Protein AF-0000000070035843 (afdb_homodimer)

Foldseek 3Di:
DPPPCCVVPQPFPPDADDLVVQLQLQLVVQQVLQFQVQLVVVCVVPVDPVSGGDDDPLSRNLRSVLLVVLLVVVVVCVVVPDDLVVSLVVSLVSNQVSQQVSQVVCVVVVRRPAFQPVDPQDDVRRDHCVCSVVSSVVSVCSVPPRSVVSRVDIDRD/DPPPPCPVPQPFPPDADDLVVQLQLQLVVQQVLQFQVQLVVVCVVPVDPVSGGDDDPLSRNLRSVLLVVLLVVVVVCVVVPDDLVVSLVVSLVSNQVSQQVSQVVCVVVVRRPFFQPVPDQADVRRDHCVCSVVSSVVSVCSVPPRSVVSRVDIDRD

Solvent-accessible surface area (backbone atoms only — not comparable to full-atom values): 16530 Å² total; per-residue (Å²): 133,82,76,72,77,71,68,73,66,76,68,54,48,88,53,58,58,54,67,73,57,49,34,50,54,30,16,41,50,34,46,50,49,37,25,51,50,42,9,51,54,46,27,73,74,68,64,48,65,30,29,51,12,39,45,33,64,63,41,31,64,53,29,10,52,49,50,53,51,43,51,55,49,50,55,53,41,53,74,70,64,54,52,68,74,59,46,36,49,52,46,36,52,50,49,52,52,52,42,36,52,52,35,53,56,26,48,74,69,65,23,48,75,70,74,32,67,86,49,71,69,39,54,97,22,48,38,46,62,77,47,50,62,62,41,31,53,49,44,49,47,37,54,70,47,50,51,53,50,53,65,29,32,22,48,43,122,134,84,74,72,77,70,69,72,69,75,70,50,46,89,54,58,60,53,67,72,57,47,34,49,54,30,16,41,50,33,46,48,48,36,24,51,51,42,9,51,54,46,27,75,75,67,66,46,66,30,29,52,13,40,46,33,65,63,40,32,63,53,31,10,53,48,48,52,51,46,52,55,49,49,53,53,41,52,74,71,64,53,53,68,73,57,48,36,50,51,46,35,52,51,49,51,51,52,43,36,53,53,35,54,55,26,48,76,69,65,24,49,75,69,76,31,67,87,47,90,59,37,54,97,22,48,38,48,61,83,46,49,60,63,43,30,53,49,45,48,47,36,54,70,46,50,50,53,50,52,64,29,31,22,48,44,120

Nearest PDB structures (foldseek):
  8gsv-assembly1_S  TM=2.215E-01  e=7.306E+00  Homo sapiens
  8gsv-assembly1_S  TM=2.216E-01  e=5.266E+00  Homo sapiens

Structure (mmCIF, N/CA/C/O backbone):
data_AF-0000000070035843-model_v1
#
loop_
_entity.id
_entity.type
_entity.pdbx_description
1 polymer 'Transmembrane protein 229B'
#
loop_
_atom_site.group_PDB
_atom_site.id
_atom_site.type_symbol
_atom_site.label_atom_id
_atom_site.label_alt_id
_atom_site.label_comp_id
_atom_site.label_asym_id
_atom_site.label_entity_id
_atom_site.label_seq_id
_atom_site.pdbx_PDB_ins_code
_atom_site.Cartn_x
_atom_site.Cartn_y
_atom_site.Cartn_z
_atom_site.occupancy
_atom_site.B_iso_or_equiv
_atom_site.auth_seq_id
_atom_site.auth_comp_id
_atom_site.auth_asym_id
_atom_site.auth_atom_id
_atom_site.pdbx_PDB_model_num
ATOM 1 N N . TYR A 1 1 ? -54.469 1.126 1.296 1 26.97 1 TYR A N 1
ATOM 2 C CA . TYR A 1 1 ? -53.344 0.184 1.429 1 26.97 1 TYR A CA 1
ATOM 3 C C . TYR A 1 1 ? -52.031 0.798 0.932 1 26.97 1 TYR A C 1
ATOM 5 O O . TYR A 1 1 ? -51.844 0.934 -0.276 1 26.97 1 TYR A O 1
ATOM 13 N N . LEU A 1 2 ? -51.625 1.929 1.48 1 28.14 2 LEU A N 1
ATOM 14 C CA . LEU A 1 2 ? -50.375 2.654 1.312 1 28.14 2 LEU A CA 1
ATOM 15 C C . LEU A 1 2 ? -49.156 1.724 1.491 1 28.14 2 LEU A C 1
ATOM 17 O O . LEU A 1 2 ? -48.969 1.181 2.578 1 28.14 2 LEU A O 1
ATOM 21 N N . THR A 1 3 ? -48.938 0.686 0.563 1 31.69 3 THR A N 1
ATOM 22 C CA . THR A 1 3 ? -47.719 -0.084 0.457 1 31.69 3 THR A CA 1
ATOM 23 C C . THR A 1 3 ? -46.5 0.813 0.668 1 31.69 3 THR A C 1
ATOM 25 O O . THR A 1 3 ? -46.219 1.692 -0.149 1 31.69 3 THR A O 1
ATOM 28 N N . THR A 1 4 ? -46.25 1.276 1.896 1 34.31 4 THR A N 1
ATOM 29 C CA . THR A 1 4 ? -44.969 1.846 2.309 1 34.31 4 THR A CA 1
ATOM 30 C C . THR A 1 4 ? -43.812 1.134 1.615 1 34.31 4 THR A C 1
ATOM 32 O O . THR A 1 4 ? -43.656 -0.088 1.715 1 34.31 4 THR A O 1
ATOM 35 N N . CYS A 1 5 ? -43.5 1.389 0.363 1 31.86 5 CYS A N 1
ATOM 36 C CA . CYS A 1 5 ? -42.25 1.042 -0.305 1 31.86 5 CYS A CA 1
ATOM 37 C C . CYS A 1 5 ? -41.094 1.073 0.673 1 31.86 5 CYS A C 1
ATOM 39 O O . CYS A 1 5 ? -40.656 2.146 1.081 1 31.86 5 CYS A O 1
ATOM 41 N N . ARG A 1 6 ? -41.125 0.338 1.831 1 34.56 6 ARG A N 1
ATOM 42 C CA . ARG A 1 6 ? -39.938 -0.044 2.609 1 34.56 6 ARG A CA 1
ATOM 43 C C . ARG A 1 6 ? -38.781 -0.382 1.698 1 34.56 6 ARG A C 1
ATOM 45 O O . ARG A 1 6 ? -38.656 -1.514 1.227 1 34.56 6 ARG A O 1
ATOM 52 N N . MET A 1 7 ? -38.594 0.2 0.557 1 36.66 7 MET A N 1
ATOM 53 C CA . MET A 1 7 ? -37.281 -0.059 -0.037 1 36.66 7 MET A CA 1
ATOM 54 C C . MET A 1 7 ? -36.219 -0.199 1.042 1 36.66 7 MET A C 1
ATOM 56 O O . MET A 1 7 ? -36.094 0.677 1.896 1 36.66 7 MET A O 1
ATOM 60 N N . THR A 1 8 ? -36.031 -1.37 1.666 1 41.28 8 THR A N 1
ATOM 61 C CA . THR A 1 8 ? -34.906 -1.762 2.543 1 41.28 8 THR A CA 1
ATOM 62 C C . THR A 1 8 ? -33.688 -0.919 2.264 1 41.28 8 THR A C 1
ATOM 64 O O . THR A 1 8 ? -33.125 -0.952 1.156 1 41.28 8 THR A O 1
ATOM 67 N N . CYS A 1 9 ? -33.719 0.394 2.461 1 44.22 9 CYS A N 1
ATOM 68 C CA . CYS A 1 9 ? -32.469 1.146 2.604 1 44.22 9 CYS A CA 1
ATOM 69 C C . CYS A 1 9 ? -31.297 0.222 2.941 1 44.22 9 CYS A C 1
ATOM 71 O O . CYS A 1 9 ? -31.344 -0.503 3.936 1 44.22 9 CYS A O 1
ATOM 73 N N . ALA A 1 10 ? -30.781 -0.486 2.029 1 51.59 10 ALA A N 1
ATOM 74 C CA . ALA A 1 10 ? -29.562 -1.271 2.25 1 51.59 10 ALA A CA 1
ATOM 75 C C . ALA A 1 10 ? -28.781 -0.744 3.449 1 51.59 10 ALA A C 1
ATOM 77 O O . ALA A 1 10 ? -28.594 0.466 3.586 1 51.59 10 ALA A O 1
ATOM 78 N N . ASP A 1 11 ? -28.891 -1.382 4.648 1 61.72 11 ASP A N 1
ATOM 79 C CA . ASP A 1 11 ? -28.344 -1.239 6 1 61.72 11 ASP A CA 1
ATOM 80 C C . ASP A 1 11 ? -26.891 -0.798 5.969 1 61.72 11 ASP A C 1
ATOM 82 O O . ASP A 1 11 ? -25.984 -1.615 6.145 1 61.72 11 ASP A O 1
ATOM 86 N N . VAL A 1 12 ? -26.5 0.067 5.047 1 63.75 12 VAL A N 1
ATOM 87 C CA . VAL A 1 12 ? -25.141 0.577 5.18 1 63.75 12 VAL A CA 1
ATOM 88 C C . VAL A 1 12 ? -24.969 1.219 6.555 1 63.75 12 VAL A C 1
ATOM 90 O O . VAL A 1 12 ? -25.797 2.012 6.988 1 63.75 12 VAL A O 1
ATOM 93 N N . SER A 1 13 ? -24.031 0.647 7.281 1 68.75 13 SER A N 1
ATOM 94 C CA . SER A 1 13 ? -23.734 1.268 8.57 1 68.75 13 SER A CA 1
ATOM 95 C C . SER A 1 13 ? -23.422 2.75 8.406 1 68.75 13 SER A C 1
ATOM 97 O O . SER A 1 13 ? -22.703 3.141 7.484 1 68.75 13 SER A O 1
ATOM 99 N N . SER A 1 14 ? -24.062 3.619 9.023 1 75.94 14 SER A N 1
ATOM 100 C CA . SER A 1 14 ? -23.766 5.051 9.031 1 75.94 14 SER A CA 1
ATOM 101 C C . SER A 1 14 ? -22.5 5.352 9.828 1 75.94 14 SER A C 1
ATOM 103 O O . SER A 1 14 ? -21.984 6.469 9.789 1 75.94 14 SER A O 1
ATOM 105 N N . ARG A 1 15 ? -21.938 4.215 10.398 1 82.38 15 ARG A N 1
ATOM 106 C CA . ARG A 1 15 ? -20.781 4.43 11.25 1 82.38 15 ARG A CA 1
ATOM 107 C C . ARG A 1 15 ? -19.5 4.496 10.43 1 82.38 15 ARG A C 1
ATOM 109 O O . ARG A 1 15 ? -19.328 3.754 9.461 1 82.38 15 ARG A O 1
ATOM 116 N N . PRO A 1 16 ? -18.641 5.457 10.867 1 86.88 16 PRO A N 1
ATOM 117 C CA . PRO A 1 16 ? -17.344 5.527 10.188 1 86.88 16 PRO A CA 1
ATOM 118 C C . PRO A 1 16 ? -16.516 4.266 10.383 1 86.88 16 PRO A C 1
ATOM 120 O O . PRO A 1 16 ? -16.781 3.473 11.281 1 86.88 16 PRO A O 1
ATOM 123 N N . LEU A 1 17 ? -15.602 4.098 9.492 1 93.06 17 LEU A N 1
ATOM 124 C CA . LEU A 1 17 ? -14.672 2.98 9.617 1 93.06 17 LEU A CA 1
ATOM 125 C C . LEU A 1 17 ? -14.031 2.947 11 1 93.06 17 LEU A C 1
ATOM 127 O O . LEU A 1 17 ? -13.523 3.965 11.477 1 93.06 17 LEU A O 1
ATOM 131 N N . PRO A 1 18 ? -14.148 1.796 11.672 1 95 18 PRO A N 1
ATOM 132 C CA . PRO A 1 18 ? -13.523 1.724 13 1 95 18 PRO A CA 1
ATOM 133 C C . PRO A 1 18 ? -12.023 1.977 12.953 1 95 18 PRO A C 1
ATOM 135 O O . PRO A 1 18 ? -11.406 1.877 11.891 1 95 18 PRO A O 1
ATOM 138 N N . ALA A 1 19 ? -11.438 2.289 14.078 1 96.5 19 ALA A N 1
ATOM 139 C CA . ALA A 1 19 ? -10.055 2.74 14.195 1 96.5 19 ALA A CA 1
ATOM 140 C C . ALA A 1 19 ? -9.086 1.719 13.602 1 96.5 19 ALA A C 1
ATOM 142 O O . ALA A 1 19 ? -8.195 2.076 12.828 1 96.5 19 ALA A O 1
ATOM 143 N N . PRO A 1 20 ? -9.234 0.372 13.859 1 96.94 20 PRO A N 1
ATOM 144 C CA . PRO A 1 20 ? -8.281 -0.584 13.297 1 96.94 20 PRO A CA 1
ATOM 145 C C . PRO A 1 20 ? -8.281 -0.601 11.773 1 96.94 20 PRO A C 1
ATOM 147 O O . PRO A 1 20 ? -7.23 -0.768 11.148 1 96.94 20 PRO A O 1
ATOM 150 N N . PHE A 1 21 ? -9.375 -0.324 11.172 1 96.56 21 PHE A N 1
ATOM 151 C CA . PHE A 1 21 ? -9.461 -0.328 9.719 1 96.56 21 PHE A CA 1
ATOM 152 C C . PHE A 1 21 ? -8.883 0.96 9.141 1 96.56 21 PHE A C 1
ATOM 154 O O . PHE A 1 21 ? -8.289 0.949 8.062 1 96.56 21 PHE A O 1
ATOM 161 N N . ARG A 1 22 ? -9.086 2.051 9.883 1 98 22 ARG A N 1
ATOM 162 C CA . ARG A 1 22 ? -8.461 3.287 9.422 1 98 22 ARG A CA 1
ATOM 163 C C . ARG A 1 22 ? -6.941 3.195 9.508 1 98 22 ARG A C 1
ATOM 165 O O . ARG A 1 22 ? -6.234 3.646 8.602 1 98 22 ARG A O 1
ATOM 172 N N . LEU A 1 23 ? -6.504 2.592 10.602 1 98.62 23 LEU A N 1
ATOM 173 C CA . LEU A 1 23 ? -5.07 2.367 10.742 1 98.62 23 LEU A CA 1
ATOM 174 C C . LEU A 1 23 ? -4.539 1.532 9.578 1 98.62 23 LEU A C 1
ATOM 176 O O . LEU A 1 23 ? -3.449 1.8 9.062 1 98.62 23 LEU A O 1
ATOM 180 N N . TYR A 1 24 ? -5.27 0.563 9.18 1 98.5 24 TYR A N 1
ATOM 181 C CA . TYR A 1 24 ? -4.891 -0.291 8.055 1 98.5 24 TYR A CA 1
ATOM 182 C C . TYR A 1 24 ? -4.809 0.51 6.762 1 98.5 24 TYR A C 1
ATOM 184 O O . TYR A 1 24 ? -3.846 0.381 6.008 1 98.5 24 TYR A O 1
ATOM 192 N N . VAL A 1 25 ? -5.777 1.343 6.504 1 98.19 25 VAL A N 1
ATOM 193 C CA . VAL A 1 25 ? -5.797 2.191 5.316 1 98.19 25 VAL A CA 1
ATOM 194 C C . VAL A 1 25 ? -4.578 3.113 5.32 1 98.19 25 VAL A C 1
ATOM 196 O O . VAL A 1 25 ? -3.914 3.275 4.293 1 98.19 25 VAL A O 1
ATOM 199 N N . TYR A 1 26 ? -4.277 3.629 6.457 1 98.81 26 TYR A N 1
ATOM 200 C CA . TYR A 1 26 ? -3.154 4.551 6.578 1 98.81 26 TYR A CA 1
ATOM 201 C C . TYR A 1 26 ? -1.827 3.828 6.383 1 98.81 26 TYR A C 1
ATOM 203 O O . TYR A 1 26 ? -0.902 4.367 5.773 1 98.81 26 TYR A O 1
ATOM 211 N N . ALA A 1 27 ? -1.755 2.604 6.871 1 98.75 27 ALA A N 1
ATOM 212 C CA . ALA A 1 27 ? -0.562 1.792 6.645 1 98.75 27 ALA A CA 1
ATOM 213 C C . ALA A 1 27 ? -0.351 1.531 5.156 1 98.75 27 ALA A C 1
ATOM 215 O O . ALA A 1 27 ? 0.774 1.619 4.656 1 98.75 27 ALA A O 1
ATOM 216 N N . LEU A 1 28 ? -1.409 1.241 4.484 1 98.62 28 LEU A N 1
ATOM 217 C CA . LEU A 1 28 ? -1.338 0.991 3.047 1 98.62 28 LEU A CA 1
ATOM 218 C C . LEU A 1 28 ? -0.776 2.203 2.312 1 98.62 28 LEU A C 1
ATOM 220 O O . LEU A 1 28 ? 0.095 2.062 1.451 1 98.62 28 LEU A O 1
ATOM 224 N N . HIS A 1 29 ? -1.247 3.354 2.703 1 98.69 29 HIS A N 1
ATOM 225 C CA . HIS A 1 29 ? -0.825 4.57 2.018 1 98.69 29 HIS A CA 1
ATOM 226 C C . HIS A 1 29 ? 0.604 4.945 2.395 1 98.69 29 HIS A C 1
ATOM 228 O O . HIS A 1 29 ? 1.333 5.52 1.581 1 98.69 29 HIS A O 1
ATOM 234 N N . GLY A 1 30 ? 0.95 4.684 3.607 1 98.38 30 GLY A N 1
ATOM 235 C CA . GLY A 1 30 ? 2.346 4.867 3.975 1 98.38 30 GLY A CA 1
ATOM 236 C C . GLY A 1 30 ? 3.295 4.016 3.154 1 98.38 30 GLY A C 1
ATOM 237 O O . GLY A 1 30 ? 4.32 4.504 2.676 1 98.38 30 GLY A O 1
ATOM 238 N N . CYS A 1 31 ? 2.934 2.762 3 1 98.56 31 CYS A N 1
ATOM 239 C CA . CYS A 1 31 ? 3.732 1.845 2.193 1 98.56 31 CYS A CA 1
ATOM 240 C C . CYS A 1 31 ? 3.85 2.344 0.758 1 98.56 31 CYS A C 1
ATOM 242 O O . CYS A 1 31 ? 4.949 2.393 0.202 1 98.56 31 CYS A O 1
ATOM 244 N N . LEU A 1 32 ? 2.752 2.754 0.246 1 98.44 32 LEU A N 1
ATOM 245 C CA . LEU A 1 32 ? 2.758 3.277 -1.115 1 98.44 32 LEU A CA 1
ATOM 246 C C . LEU A 1 32 ? 3.643 4.516 -1.218 1 98.44 32 LEU A C 1
ATOM 248 O O . LEU A 1 32 ? 4.43 4.645 -2.158 1 98.44 32 LEU A O 1
ATOM 252 N N . CYS A 1 33 ? 3.479 5.371 -0.256 1 97.62 33 CYS A N 1
ATOM 253 C CA . CYS A 1 33 ? 4.258 6.605 -0.267 1 97.62 33 CYS A CA 1
ATOM 254 C C . CYS A 1 33 ? 5.75 6.309 -0.292 1 97.62 33 CYS A C 1
ATOM 256 O O . CYS A 1 33 ? 6.496 6.91 -1.069 1 97.62 33 CYS A O 1
ATOM 258 N N . GLU A 1 34 ? 6.16 5.398 0.496 1 97.94 34 GLU A N 1
ATOM 259 C CA . GLU A 1 34 ? 7.578 5.059 0.562 1 97.94 34 GLU A CA 1
ATOM 260 C C . GLU A 1 34 ? 8.062 4.461 -0.755 1 97.94 34 GLU A C 1
ATOM 262 O O . GLU A 1 34 ? 9.094 4.875 -1.289 1 97.94 34 GLU A O 1
ATOM 267 N N . VAL A 1 35 ? 7.328 3.543 -1.276 1 98.56 35 VAL A N 1
ATOM 268 C CA . VAL A 1 35 ? 7.727 2.85 -2.496 1 98.56 35 VAL A CA 1
ATOM 269 C C . VAL A 1 35 ? 7.77 3.836 -3.66 1 98.56 35 VAL A C 1
ATOM 271 O O . VAL A 1 35 ? 8.734 3.857 -4.43 1 98.56 35 VAL A O 1
ATOM 274 N N . VAL A 1 36 ? 6.773 4.691 -3.764 1 98.31 36 VAL A N 1
ATOM 275 C CA . VAL A 1 36 ? 6.715 5.66 -4.855 1 98.31 36 VAL A CA 1
ATOM 276 C C . VAL A 1 36 ? 7.855 6.668 -4.715 1 98.31 36 VAL A C 1
ATOM 278 O O . VAL A 1 36 ? 8.539 6.977 -5.691 1 98.31 36 VAL A O 1
ATOM 281 N N . PHE A 1 37 ? 8.062 7.152 -3.518 1 97.75 37 PHE A N 1
ATOM 282 C CA . PHE A 1 37 ? 9.094 8.156 -3.289 1 97.75 37 PHE A CA 1
ATOM 283 C C . PHE A 1 37 ? 10.469 7.602 -3.643 1 97.75 37 PHE A C 1
ATOM 285 O O . PHE A 1 37 ? 11.227 8.234 -4.375 1 97.75 37 PHE A O 1
ATOM 292 N N . THR A 1 38 ? 10.781 6.434 -3.125 1 97.88 38 THR A N 1
ATOM 293 C CA . THR A 1 38 ? 12.117 5.875 -3.344 1 97.88 38 THR A CA 1
ATOM 294 C C . THR A 1 38 ? 12.289 5.445 -4.797 1 97.88 38 THR A C 1
ATOM 296 O O . THR A 1 38 ? 13.391 5.512 -5.344 1 97.88 38 THR A O 1
ATOM 299 N N . ALA A 1 39 ? 11.242 4.977 -5.434 1 98.62 39 ALA A N 1
ATOM 300 C CA . ALA A 1 39 ? 11.312 4.613 -6.844 1 98.62 39 ALA A CA 1
ATOM 301 C C . ALA A 1 39 ? 11.586 5.832 -7.715 1 98.62 39 ALA A C 1
ATOM 303 O O . ALA A 1 39 ? 12.445 5.789 -8.602 1 98.62 39 ALA A O 1
ATOM 304 N N . VAL A 1 40 ? 10.859 6.91 -7.43 1 97.69 40 VAL A N 1
ATOM 305 C CA . VAL A 1 40 ? 11.016 8.133 -8.211 1 97.69 40 VAL A CA 1
ATOM 306 C C . VAL A 1 40 ? 12.406 8.719 -7.984 1 97.69 40 VAL A C 1
ATOM 308 O O . VAL A 1 40 ? 13.062 9.148 -8.93 1 97.69 40 VAL A O 1
ATOM 311 N N . TRP A 1 41 ? 12.781 8.703 -6.723 1 95.69 41 TRP A N 1
ATOM 312 C CA . TRP A 1 41 ? 14.109 9.211 -6.418 1 95.69 41 TRP A CA 1
ATOM 313 C C . TRP A 1 41 ? 15.18 8.414 -7.156 1 95.69 41 TRP A C 1
ATOM 315 O O . TRP A 1 41 ? 16.094 8.992 -7.758 1 95.69 41 TRP A O 1
ATOM 325 N N . ASP A 1 42 ? 15.094 7.094 -7.109 1 97 42 ASP A N 1
ATOM 326 C CA . ASP A 1 42 ? 16.047 6.23 -7.797 1 97 42 ASP A CA 1
ATOM 327 C C . ASP A 1 42 ? 16.016 6.457 -9.305 1 97 42 ASP A C 1
ATOM 329 O O . ASP A 1 42 ? 17.062 6.547 -9.953 1 97 42 ASP A O 1
ATOM 333 N N . TRP A 1 43 ? 14.844 6.559 -9.867 1 97.62 43 TRP A N 1
ATOM 334 C CA . TRP A 1 43 ? 14.695 6.777 -11.297 1 97.62 43 TRP A CA 1
ATOM 335 C C . TRP A 1 43 ? 15.328 8.102 -11.719 1 97.62 43 TRP A C 1
ATOM 337 O O . TRP A 1 43 ? 15.938 8.195 -12.781 1 97.62 43 TRP A O 1
ATOM 347 N N . CYS A 1 44 ? 15.219 9.141 -10.906 1 96.06 44 CYS A N 1
ATOM 348 C CA . CYS A 1 44 ? 15.797 10.445 -11.211 1 96.06 44 CYS A CA 1
ATOM 349 C C . CYS A 1 44 ? 17.312 10.367 -11.305 1 96.06 44 CYS A C 1
ATOM 351 O O . CYS A 1 44 ? 17.922 11.078 -12.102 1 96.06 44 CYS A O 1
ATOM 353 N N . ILE A 1 45 ? 17.891 9.461 -10.578 1 95.38 45 ILE A N 1
ATOM 354 C CA . ILE A 1 45 ? 19.344 9.352 -10.516 1 95.38 45 ILE A CA 1
ATOM 355 C C . ILE A 1 45 ? 19.828 8.375 -11.578 1 95.38 45 ILE A C 1
ATOM 357 O O . ILE A 1 45 ? 20.828 8.633 -12.266 1 95.38 45 ILE A O 1
ATOM 361 N N . THR A 1 46 ? 19.125 7.266 -11.82 1 97.12 46 THR A N 1
ATOM 362 C CA . THR A 1 46 ? 19.656 6.164 -12.609 1 97.12 46 THR A CA 1
ATOM 363 C C . THR A 1 46 ? 18.938 6.051 -13.953 1 97.12 46 THR A C 1
ATOM 365 O O . THR A 1 46 ? 19.453 5.418 -14.883 1 97.12 46 THR A O 1
ATOM 368 N N . GLN A 1 47 ? 17.672 6.535 -14.023 1 97.62 47 GLN A N 1
ATOM 369 C CA . GLN A 1 47 ? 16.797 6.383 -15.18 1 97.62 47 GLN A CA 1
ATOM 370 C C . GLN A 1 47 ? 16.531 4.91 -15.484 1 97.62 47 GLN A C 1
ATOM 372 O O . GLN A 1 47 ? 16.422 4.52 -16.641 1 97.62 47 GLN A O 1
ATOM 377 N N . ASP A 1 48 ? 16.641 4.172 -14.461 1 97.69 48 ASP A N 1
ATOM 378 C CA . ASP A 1 48 ? 16.312 2.752 -14.586 1 97.69 48 ASP A CA 1
ATOM 379 C C . ASP A 1 48 ? 14.82 2.535 -14.781 1 97.69 48 ASP A C 1
ATOM 381 O O . ASP A 1 48 ? 14.016 2.949 -13.945 1 97.69 48 ASP A O 1
ATOM 385 N N . ARG A 1 49 ? 14.398 1.869 -15.82 1 97.94 49 ARG A N 1
ATOM 386 C CA . ARG A 1 49 ? 13 1.718 -16.203 1 97.94 49 ARG A CA 1
ATOM 387 C C . ARG A 1 49 ? 12.305 0.663 -15.359 1 97.94 49 ARG A C 1
ATOM 389 O O . ARG A 1 49 ? 11.078 0.512 -15.422 1 97.94 49 ARG A O 1
ATOM 396 N N . ARG A 1 50 ? 13.016 -0.062 -14.594 1 97.81 50 ARG A N 1
ATOM 397 C CA . ARG A 1 50 ? 12.406 -1.034 -13.695 1 97.81 50 ARG A CA 1
ATOM 398 C C . ARG A 1 50 ? 11.625 -0.338 -12.586 1 97.81 50 ARG A C 1
ATOM 400 O O . ARG A 1 50 ? 10.758 -0.943 -11.953 1 97.81 50 ARG A O 1
ATOM 407 N N . LEU A 1 51 ? 11.922 0.939 -12.281 1 98.69 51 LEU A N 1
ATOM 408 C CA . LEU A 1 51 ? 11.211 1.789 -11.336 1 98.69 51 LEU A CA 1
ATOM 409 C C . LEU A 1 51 ? 11.055 1.093 -9.984 1 98.69 51 LEU A C 1
ATOM 411 O O . LEU A 1 51 ? 9.953 1.028 -9.438 1 98.69 51 LEU A O 1
ATOM 415 N N . THR A 1 52 ? 12.156 0.611 -9.469 1 98.38 52 THR A N 1
ATOM 416 C CA . THR A 1 52 ? 12.172 -0.124 -8.203 1 98.38 52 THR A CA 1
ATOM 417 C C . THR A 1 52 ? 12.109 0.835 -7.02 1 98.38 52 THR A C 1
ATOM 419 O O . THR A 1 52 ? 12.742 1.892 -7.035 1 98.38 52 THR A O 1
ATOM 422 N N . GLY A 1 53 ? 11.273 0.531 -6.078 1 98.62 53 GLY A N 1
ATOM 423 C CA . GLY A 1 53 ? 11.164 1.24 -4.812 1 98.62 53 GLY A CA 1
ATOM 424 C C . GLY A 1 53 ? 11.242 0.325 -3.607 1 98.62 53 GLY A C 1
ATOM 425 O O . GLY A 1 53 ? 11.148 -0.896 -3.74 1 98.62 53 GLY A O 1
ATOM 426 N N . HIS A 1 54 ? 11.516 0.931 -2.496 1 98.12 54 HIS A N 1
ATOM 427 C CA . HIS A 1 54 ? 11.664 0.118 -1.295 1 98.12 54 HIS A CA 1
ATOM 428 C C . HIS A 1 54 ? 10.969 0.764 -0.104 1 98.12 54 HIS A C 1
ATOM 430 O O . HIS A 1 54 ? 10.664 1.958 -0.13 1 98.12 54 HIS A O 1
ATOM 436 N N . SER A 1 55 ? 10.648 -0.05 0.829 1 98.38 55 SER A N 1
ATOM 437 C CA . SER A 1 55 ? 10.117 0.32 2.139 1 98.38 55 SER A CA 1
ATOM 438 C C . SER A 1 55 ? 10.57 -0.665 3.213 1 98.38 55 SER A C 1
ATOM 440 O O . SER A 1 55 ? 11.539 -1.397 3.025 1 98.38 55 SER A O 1
ATOM 442 N N . SER A 1 56 ? 10.094 -0.471 4.363 1 98.62 56 SER A N 1
ATOM 443 C CA . SER A 1 56 ? 10.32 -1.355 5.5 1 98.62 56 SER A CA 1
ATOM 444 C C . SER A 1 56 ? 9.008 -1.734 6.18 1 98.62 56 SER A C 1
ATOM 446 O O . SER A 1 56 ? 8.062 -0.948 6.191 1 98.62 56 SER A O 1
ATOM 448 N N . LEU A 1 57 ? 8.977 -2.938 6.742 1 98.69 57 LEU A N 1
ATOM 449 C CA . LEU A 1 57 ? 7.773 -3.312 7.477 1 98.69 57 LEU A CA 1
ATOM 450 C C . LEU A 1 57 ? 7.539 -2.377 8.656 1 98.69 57 LEU A C 1
ATOM 452 O O . LEU 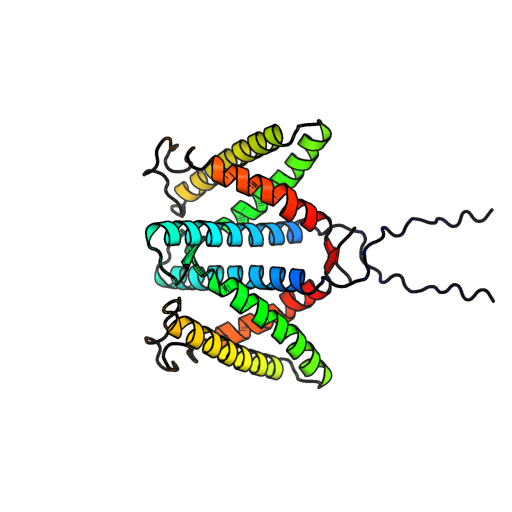A 1 57 ? 6.41 -2.234 9.125 1 98.69 57 LEU A O 1
ATOM 456 N N . TRP A 1 58 ? 8.547 -1.677 9.102 1 98.62 58 TRP A N 1
ATOM 457 C CA . TRP A 1 58 ? 8.406 -0.705 10.18 1 98.62 58 TRP A CA 1
ATOM 458 C C . TRP A 1 58 ? 7.613 0.512 9.719 1 98.62 58 TRP A C 1
ATOM 460 O O . TRP A 1 58 ? 7.023 1.224 10.539 1 98.62 58 TRP A O 1
ATOM 470 N N . ALA A 1 59 ? 7.609 0.703 8.398 1 98 59 ALA A N 1
ATOM 471 C CA . ALA A 1 59 ? 6.871 1.834 7.848 1 98 59 ALA A CA 1
ATOM 472 C C . ALA A 1 59 ? 5.375 1.687 8.094 1 98 59 ALA A C 1
ATOM 474 O O . ALA A 1 59 ? 4.66 2.684 8.227 1 98 59 ALA A O 1
ATOM 475 N N . LEU A 1 60 ? 4.918 0.449 8.195 1 98.62 60 LEU A N 1
ATOM 476 C CA . LEU A 1 60 ? 3.486 0.189 8.312 1 98.62 60 LEU A CA 1
ATOM 477 C C . LEU A 1 60 ? 2.936 0.75 9.617 1 98.62 60 LEU A C 1
ATOM 479 O O . LEU A 1 60 ? 2.086 1.644 9.609 1 98.62 60 LEU A O 1
ATOM 483 N N . PRO A 1 61 ? 3.494 0.325 10.773 1 98.62 61 PRO A N 1
ATOM 484 C CA . PRO A 1 61 ? 2.973 0.925 12.008 1 98.62 61 PRO A CA 1
ATOM 485 C C . PRO A 1 61 ? 3.34 2.4 12.148 1 98.62 61 PRO A C 1
ATOM 487 O O . PRO A 1 61 ? 2.57 3.18 12.719 1 98.62 61 PRO A O 1
ATOM 490 N N . MET A 1 62 ? 4.48 2.824 11.617 1 98.75 62 MET A N 1
ATOM 491 C CA . MET A 1 62 ? 4.934 4.207 11.719 1 98.75 62 MET A CA 1
ATOM 492 C C . MET A 1 62 ? 3.982 5.148 10.992 1 98.75 62 MET A C 1
ATOM 494 O O . MET A 1 62 ? 3.521 6.141 11.562 1 98.75 62 MET A O 1
ATOM 498 N N . TYR A 1 63 ? 3.609 4.824 9.805 1 98.69 63 TYR A N 1
ATOM 499 C CA . TYR A 1 63 ? 2.727 5.672 9.008 1 98.69 63 TYR A CA 1
ATOM 500 C C . TYR A 1 63 ? 1.282 5.543 9.477 1 98.69 63 TYR A C 1
ATOM 502 O O . TYR A 1 63 ? 0.533 6.523 9.477 1 98.69 63 TYR A O 1
ATOM 510 N N . ALA A 1 64 ? 0.879 4.324 9.828 1 98.75 64 ALA A N 1
ATOM 511 C CA . ALA A 1 64 ? -0.478 4.121 10.328 1 98.75 64 ALA A CA 1
ATOM 512 C C . ALA A 1 64 ? -0.769 5.039 11.516 1 98.75 64 ALA A C 1
ATOM 514 O O . ALA A 1 64 ? -1.761 5.773 11.508 1 98.75 64 ALA A O 1
ATOM 515 N N . THR A 1 65 ? 0.116 5.027 12.484 1 98.69 65 THR A N 1
ATOM 516 C CA . THR A 1 65 ? -0.105 5.82 13.688 1 98.69 65 THR A CA 1
ATOM 517 C C . THR A 1 65 ? 0.08 7.309 13.398 1 98.69 65 THR A C 1
ATOM 519 O O . THR A 1 65 ? -0.633 8.148 13.953 1 98.69 65 THR A O 1
ATOM 522 N N . ALA A 1 66 ? 1.011 7.641 12.547 1 98.75 66 ALA A N 1
ATOM 523 C CA . ALA A 1 66 ? 1.219 9.047 12.195 1 98.75 66 ALA A CA 1
ATOM 524 C C . ALA A 1 66 ? -0.035 9.648 11.57 1 98.75 66 ALA A C 1
ATOM 526 O O . ALA A 1 66 ? -0.505 10.703 12 1 98.75 66 ALA A O 1
ATOM 527 N N . MET A 1 67 ? -0.579 8.945 10.586 1 98.75 67 MET A N 1
ATOM 528 C CA . MET A 1 67 ? -1.739 9.484 9.883 1 98.75 67 MET A CA 1
ATOM 529 C C . MET A 1 67 ? -2.969 9.484 10.789 1 98.75 67 MET A C 1
ATOM 531 O O . MET A 1 67 ? -3.828 10.359 10.672 1 98.75 67 MET A O 1
ATOM 535 N N . TYR A 1 68 ? -2.982 8.531 11.695 1 98.62 68 TYR A N 1
ATOM 536 C CA . TYR A 1 68 ? -4.078 8.523 12.656 1 98.62 68 TYR A CA 1
ATOM 537 C C . TYR A 1 68 ? -4.02 9.742 13.57 1 98.62 68 TYR A C 1
ATOM 539 O O . TYR A 1 68 ? -5.043 10.375 13.836 1 98.62 68 TYR A O 1
ATOM 547 N N . VAL A 1 69 ? -2.867 10.094 14.086 1 98.5 69 VAL A N 1
ATOM 548 C CA . VAL A 1 69 ? -2.691 11.289 14.906 1 98.5 69 VAL A CA 1
ATOM 549 C C . VAL A 1 69 ? -2.973 12.531 14.062 1 98.5 69 VAL A C 1
ATOM 551 O O . VAL A 1 69 ? -3.602 13.484 14.539 1 98.5 69 VAL A O 1
ATOM 554 N N . MET A 1 70 ? -2.521 12.5 12.852 1 98.5 70 MET A N 1
ATOM 555 C CA . MET A 1 70 ? -2.73 13.641 11.961 1 98.5 70 MET A CA 1
ATOM 556 C C . MET A 1 70 ? -4.219 13.867 11.719 1 98.5 70 MET A C 1
ATOM 558 O O . MET A 1 70 ? -4.645 15.008 11.508 1 98.5 70 MET A O 1
ATOM 562 N N . GLU A 1 71 ? -4.988 12.781 11.664 1 97.5 71 GLU A N 1
ATOM 563 C CA . GLU A 1 71 ? -6.441 12.906 11.578 1 97.5 71 GLU A CA 1
ATOM 564 C C . GLU A 1 71 ? -6.98 13.797 12.688 1 97.5 71 GLU A C 1
ATOM 566 O O . GLU A 1 71 ? -7.77 14.711 12.43 1 97.5 71 GLU A O 1
ATOM 571 N N . SER A 1 72 ? -6.543 13.555 13.914 1 97 72 SER A N 1
ATOM 572 C CA . SER A 1 72 ? -6.965 14.352 15.062 1 97 72 SER A CA 1
ATOM 573 C C . SER A 1 72 ? -6.418 15.773 14.984 1 97 72 SER A C 1
ATOM 575 O O . SER A 1 72 ? -7.121 16.734 15.312 1 97 72 SER A O 1
ATOM 577 N N . LEU A 1 73 ? -5.176 15.867 14.602 1 98.06 73 LEU A N 1
ATOM 578 C CA . LEU A 1 73 ? -4.551 17.172 14.445 1 98.06 73 LEU A CA 1
ATOM 579 C C . LEU A 1 73 ? -5.297 18.016 13.422 1 98.06 73 LEU A C 1
ATOM 581 O O . LEU A 1 73 ? -5.562 19.203 13.656 1 98.06 73 LEU A O 1
ATOM 585 N N . ARG A 1 74 ? -5.586 17.359 12.344 1 98.06 74 ARG A N 1
ATOM 586 C CA . ARG A 1 74 ? -6.348 18.031 11.297 1 98.06 74 ARG A CA 1
ATOM 587 C C . ARG A 1 74 ? -7.652 18.609 11.844 1 98.06 74 ARG A C 1
ATOM 589 O O . ARG A 1 74 ? -7.965 19.781 11.625 1 98.06 74 ARG A O 1
ATOM 596 N N . ALA A 1 75 ? -8.398 17.828 12.578 1 97.44 75 ALA A N 1
ATOM 597 C CA . ALA A 1 75 ? -9.68 18.25 13.148 1 97.44 75 ALA A CA 1
ATOM 598 C C . ALA A 1 75 ? -9.484 19.438 14.086 1 97.44 75 ALA A C 1
ATOM 600 O O . ALA A 1 75 ? -10.25 20.422 14.023 1 97.44 75 ALA A O 1
ATOM 601 N N . ARG A 1 76 ? -8.5 19.422 14.906 1 98.25 76 ARG A N 1
ATOM 602 C CA . ARG A 1 76 ? -8.227 20.484 15.867 1 98.25 76 ARG A CA 1
ATOM 603 C C . ARG A 1 76 ? -7.82 21.781 15.164 1 98.25 76 ARG A C 1
ATOM 605 O O . ARG A 1 76 ? -8.297 22.859 15.516 1 98.25 76 ARG A O 1
ATOM 612 N N . LEU A 1 77 ? -6.949 21.656 14.211 1 98.31 77 LEU A N 1
ATOM 613 C CA . LEU A 1 77 ? -6.441 22.828 13.508 1 98.31 77 LEU A CA 1
ATOM 614 C C . LEU A 1 77 ? -7.539 23.484 12.688 1 98.31 77 LEU A C 1
ATOM 616 O O . LEU A 1 77 ? -7.605 24.719 12.609 1 98.31 77 LEU A O 1
ATOM 620 N N . LEU A 1 78 ? -8.344 22.688 12.086 1 97.38 78 LEU A N 1
ATOM 621 C CA . LEU A 1 78 ? -9.469 23.219 11.336 1 97.38 78 LEU A CA 1
ATOM 622 C C . LEU A 1 78 ? -10.461 23.922 12.266 1 97.38 78 LEU A C 1
ATOM 624 O O . LEU A 1 78 ? -10.984 24.984 11.93 1 97.38 78 LEU A O 1
ATOM 628 N N . ALA A 1 79 ? -10.703 23.344 13.391 1 97.75 79 ALA A N 1
ATOM 629 C CA . ALA A 1 79 ? -11.609 23.938 14.375 1 97.75 79 ALA A CA 1
ATOM 630 C C . ALA A 1 79 ? -11.109 25.297 14.828 1 97.75 79 ALA A C 1
ATOM 632 O O . ALA A 1 79 ? -11.906 26.188 15.141 1 97.75 79 ALA A O 1
ATOM 633 N N . HIS A 1 80 ? -9.852 25.516 14.797 1 98.12 80 HIS A N 1
ATOM 634 C CA . HIS A 1 80 ? -9.258 26.781 15.234 1 98.12 80 HIS A CA 1
ATOM 635 C C . HIS A 1 80 ? -9.07 27.734 14.07 1 98.12 80 HIS A C 1
ATOM 637 O O . HIS A 1 80 ? -8.492 28.812 14.227 1 98.12 80 HIS A O 1
ATOM 643 N N . GLY A 1 81 ? -9.359 27.344 12.914 1 97.88 81 GLY A N 1
ATOM 644 C CA . GLY A 1 81 ? -9.383 28.234 11.758 1 97.88 81 GLY A CA 1
ATOM 645 C C . GLY A 1 81 ? -8.023 28.422 11.125 1 97.88 81 GLY A C 1
ATOM 646 O O . GLY A 1 81 ? -7.766 29.453 10.5 1 97.88 81 GLY A O 1
ATOM 647 N N . TRP A 1 82 ? -7.117 27.453 11.227 1 97.94 82 TRP A N 1
ATOM 648 C CA . TRP A 1 82 ? -5.793 27.578 10.633 1 97.94 82 TRP A CA 1
ATOM 649 C C . TRP A 1 82 ? -5.855 27.422 9.117 1 97.94 82 TRP A C 1
ATOM 651 O O . TRP A 1 82 ? -6.465 26.484 8.609 1 97.94 82 TRP A O 1
ATOM 661 N N . PRO A 1 83 ? -5.285 28.453 8.484 1 98.12 83 PRO A N 1
ATOM 662 C CA . PRO A 1 83 ? -5.234 28.297 7.031 1 98.12 83 PRO A CA 1
ATOM 663 C C . PRO A 1 83 ? -4.297 27.172 6.59 1 98.12 83 PRO A C 1
ATOM 665 O O . PRO A 1 83 ? -3.488 26.688 7.387 1 98.12 83 PRO A O 1
ATOM 668 N N . LEU A 1 84 ? -4.367 26.781 5.348 1 97.69 84 LEU A N 1
ATOM 669 C CA . LEU A 1 84 ? -3.705 25.594 4.816 1 97.69 84 LEU A CA 1
ATOM 670 C C . LEU A 1 84 ? -2.195 25.672 5.02 1 97.69 84 LEU A C 1
ATOM 672 O O . LEU A 1 84 ? -1.577 24.719 5.496 1 97.69 84 LEU A O 1
ATOM 676 N N . PRO A 1 85 ? -1.511 26.812 4.754 1 97.75 85 PRO A N 1
ATOM 677 C CA . PRO A 1 85 ? -0.055 26.844 4.914 1 97.75 85 PRO A CA 1
ATOM 678 C C . PRO A 1 85 ? 0.384 26.609 6.359 1 97.75 85 PRO A C 1
ATOM 680 O O . PRO A 1 85 ? 1.408 25.969 6.598 1 97.75 85 PRO A O 1
ATOM 683 N N . LEU A 1 86 ? -0.4 27.062 7.238 1 98.06 86 LEU A N 1
ATOM 684 C CA . LEU A 1 86 ? -0.065 26.875 8.648 1 98.06 86 LEU A CA 1
ATOM 685 C C . LEU A 1 86 ? -0.31 25.422 9.07 1 98.06 86 LEU A C 1
ATOM 687 O O . LEU A 1 86 ? 0.437 24.875 9.883 1 98.06 86 LEU A O 1
ATOM 691 N N . ARG A 1 87 ? -1.354 24.812 8.531 1 98.44 87 ARG A N 1
ATOM 692 C CA . ARG A 1 87 ? -1.603 23.422 8.836 1 98.44 87 ARG A CA 1
ATOM 693 C C . ARG A 1 87 ? -0.492 22.531 8.281 1 98.44 87 ARG A C 1
ATOM 695 O O . ARG A 1 87 ? -0.037 21.609 8.953 1 98.44 87 ARG A O 1
ATOM 702 N N . LEU A 1 88 ? -0.04 22.844 7.086 1 98.38 88 LEU A N 1
ATOM 703 C CA . LEU A 1 88 ? 1.03 22.062 6.477 1 98.38 88 LEU A CA 1
ATOM 704 C C . LEU A 1 88 ? 2.316 22.172 7.285 1 98.38 88 LEU A C 1
ATOM 706 O O . LEU A 1 88 ? 3.062 21.203 7.422 1 98.38 88 LEU A O 1
ATOM 710 N N . MET A 1 89 ? 2.564 23.344 7.824 1 97.75 89 MET A N 1
ATOM 711 C CA . MET A 1 89 ? 3.734 23.547 8.68 1 97.75 89 MET A CA 1
ATOM 712 C C . MET A 1 89 ? 3.609 22.734 9.961 1 97.75 89 MET A C 1
ATOM 714 O O . MET A 1 89 ? 4.578 22.109 10.414 1 97.75 89 MET A O 1
ATOM 718 N N . ALA A 1 90 ? 2.473 22.781 10.516 1 98.25 90 ALA A N 1
ATOM 719 C CA . ALA A 1 90 ? 2.227 21.984 11.719 1 98.25 90 ALA A CA 1
ATOM 720 C C . ALA A 1 90 ? 2.398 20.5 11.453 1 98.25 90 ALA A C 1
ATOM 722 O O . ALA A 1 90 ? 2.992 19.781 12.258 1 98.25 90 ALA A O 1
ATOM 723 N N . TYR A 1 91 ? 1.867 20.016 10.305 1 98.69 91 TYR A N 1
ATOM 724 C CA . TYR A 1 91 ? 2.023 18.625 9.938 1 98.69 91 TYR A CA 1
ATOM 725 C C . TYR A 1 91 ? 3.496 18.266 9.766 1 98.69 91 TYR A C 1
ATOM 727 O O . TYR A 1 91 ? 3.939 17.203 10.219 1 98.69 91 TYR A O 1
ATOM 735 N N . ALA A 1 92 ? 4.215 19.141 9.102 1 98.25 92 ALA A N 1
ATOM 736 C CA . ALA A 1 92 ? 5.629 18.875 8.867 1 98.25 92 ALA A CA 1
ATOM 737 C C . ALA A 1 92 ? 6.395 18.75 10.188 1 98.25 92 ALA A C 1
ATOM 739 O O . ALA A 1 92 ? 7.227 17.859 10.344 1 98.25 92 ALA A O 1
ATOM 740 N N . LEU A 1 93 ? 6.121 19.625 11.086 1 97.94 93 LEU A N 1
ATOM 741 C CA . LEU A 1 93 ? 6.766 19.562 12.391 1 97.94 93 LEU A CA 1
ATOM 742 C C . LEU A 1 93 ? 6.414 18.281 13.117 1 97.94 93 LEU A C 1
ATOM 744 O O . LEU A 1 93 ? 7.285 17.641 13.719 1 97.94 93 LEU A O 1
ATOM 748 N N . PHE A 1 94 ? 5.188 17.953 13.109 1 98.75 94 PHE A N 1
ATOM 749 C CA . PHE A 1 94 ? 4.75 16.703 13.719 1 98.75 94 PHE A CA 1
ATOM 750 C C . PHE A 1 94 ? 5.457 15.508 13.086 1 98.75 94 PHE A C 1
ATOM 752 O O . PHE A 1 94 ? 5.922 14.609 13.781 1 98.75 94 PHE A O 1
ATOM 759 N N . ILE A 1 95 ? 5.523 15.477 11.695 1 98.69 95 ILE A N 1
ATOM 760 C CA . ILE A 1 95 ? 6.141 14.375 10.969 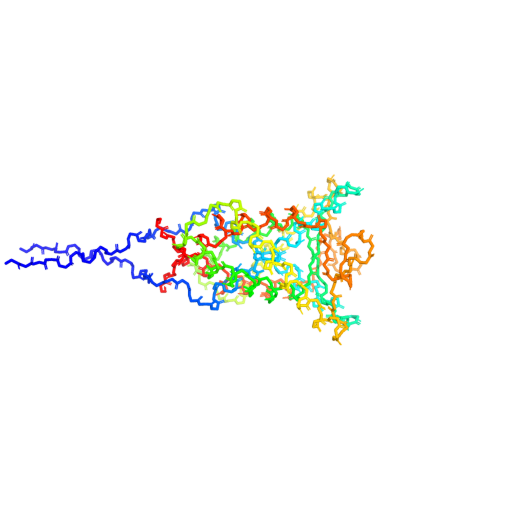1 98.69 95 ILE A CA 1
ATOM 761 C C . ILE A 1 95 ? 7.605 14.242 11.375 1 98.69 95 ILE A C 1
ATOM 763 O O . ILE A 1 95 ? 8.094 13.141 11.625 1 98.69 95 ILE A O 1
ATOM 767 N N . TYR A 1 96 ? 8.289 15.375 11.516 1 98.31 96 TYR A N 1
ATOM 768 C CA . TYR A 1 96 ? 9.68 15.352 11.945 1 98.31 96 TYR A CA 1
ATOM 769 C C . TYR A 1 96 ? 9.805 14.758 13.344 1 98.31 96 TYR A C 1
ATOM 771 O O . TYR A 1 96 ? 10.695 13.953 13.609 1 98.31 96 TYR A O 1
ATOM 779 N N . LEU A 1 97 ? 8.953 15.18 14.203 1 98.38 97 LEU A N 1
ATOM 780 C CA . LEU A 1 97 ? 8.984 14.68 15.57 1 98.38 97 LEU A CA 1
ATOM 781 C C . LEU A 1 97 ? 8.703 13.18 15.602 1 98.38 97 LEU A C 1
ATOM 783 O O . LEU A 1 97 ? 9.414 12.422 16.281 1 98.38 97 LEU A O 1
ATOM 787 N N . TRP A 1 98 ? 7.688 12.781 14.883 1 98.69 98 TRP A N 1
ATOM 788 C CA . TRP A 1 98 ? 7.301 11.375 14.82 1 98.69 98 TRP A CA 1
ATOM 789 C C . TRP A 1 98 ? 8.422 10.523 14.242 1 98.69 98 TRP A C 1
ATOM 791 O O . TRP A 1 98 ? 8.75 9.461 14.773 1 98.69 98 TRP A O 1
ATOM 801 N N . GLU A 1 99 ? 8.977 10.992 13.141 1 98.31 99 GLU A N 1
ATOM 802 C CA . GLU A 1 99 ? 10.102 10.32 12.492 1 98.31 99 GLU A CA 1
ATOM 803 C C . GLU A 1 99 ? 11.289 10.188 13.438 1 98.31 99 GLU A C 1
ATOM 805 O O . GLU A 1 99 ? 11.922 9.133 13.516 1 98.31 99 GLU A O 1
ATOM 810 N N . PHE A 1 100 ? 11.547 11.242 14.117 1 98.31 100 PHE A N 1
ATOM 811 C CA . PHE A 1 100 ? 12.672 11.234 15.039 1 98.31 100 PHE A CA 1
ATOM 812 C C . PHE A 1 100 ? 12.445 10.227 16.156 1 98.31 100 PHE A C 1
ATOM 814 O O . PHE A 1 100 ? 13.344 9.461 16.5 1 98.31 100 PHE A O 1
ATOM 821 N N . LEU A 1 101 ? 11.281 10.164 16.703 1 98.44 101 LEU A N 1
ATOM 822 C CA . LEU A 1 101 ? 10.969 9.266 17.812 1 98.44 101 LEU A CA 1
ATOM 823 C C . LEU A 1 101 ? 11.008 7.812 17.375 1 98.44 101 LEU A C 1
ATOM 825 O O . LEU A 1 101 ? 11.578 6.961 18.047 1 98.44 101 LEU A O 1
ATOM 829 N N . TRP A 1 102 ? 10.438 7.523 16.219 1 98.5 102 TRP A N 1
ATOM 830 C CA . TRP A 1 102 ? 10.508 6.168 15.688 1 98.5 102 TRP A CA 1
ATOM 831 C C . TRP A 1 102 ? 11.945 5.785 15.359 1 98.5 102 TRP A C 1
ATOM 833 O O . TRP A 1 102 ? 12.375 4.668 15.664 1 98.5 102 TRP A O 1
ATOM 843 N N . GLY A 1 103 ? 12.625 6.715 14.695 1 98.31 103 GLY A N 1
ATOM 844 C CA . GLY A 1 103 ? 14.023 6.453 14.383 1 98.31 103 GLY A CA 1
ATOM 845 C C . GLY A 1 103 ? 14.859 6.148 15.609 1 98.31 103 GLY A C 1
ATOM 846 O O . GLY A 1 103 ? 15.672 5.215 15.594 1 98.31 103 GLY A O 1
ATOM 847 N N . LEU A 1 104 ? 14.695 6.922 16.641 1 98 104 LEU A N 1
ATOM 848 C CA . LEU A 1 104 ? 15.422 6.715 17.891 1 98 104 LEU A CA 1
ATOM 849 C C . LEU A 1 104 ? 15.133 5.332 18.469 1 98 104 LEU A C 1
ATOM 851 O O . LEU A 1 104 ? 16.047 4.605 18.844 1 98 104 LEU A O 1
ATOM 855 N N . GLY A 1 105 ? 13.891 4.949 18.547 1 98.19 105 GLY A N 1
ATOM 856 C CA . GLY A 1 105 ? 13.523 3.631 19.031 1 98.19 105 GLY A CA 1
ATOM 857 C C . GLY A 1 105 ? 14.109 2.502 18.219 1 98.19 105 GLY A C 1
ATOM 858 O O . GLY A 1 105 ? 14.664 1.548 18.766 1 98.19 105 GLY A O 1
ATOM 859 N N . LEU A 1 106 ? 13.977 2.654 16.922 1 98.38 106 LEU A N 1
ATOM 860 C CA . LEU A 1 106 ? 14.461 1.608 16.031 1 98.38 106 LEU A CA 1
ATOM 861 C C . LEU A 1 106 ? 15.984 1.541 16.062 1 98.38 106 LEU A C 1
ATOM 863 O O . LEU A 1 106 ? 16.562 0.46 15.93 1 98.38 106 LEU A O 1
ATOM 867 N N . MET A 1 107 ? 16.594 2.729 16.188 1 97.06 107 MET A N 1
ATOM 868 C CA . MET A 1 107 ? 18.047 2.77 16.312 1 97.06 107 MET A CA 1
ATOM 869 C C . MET A 1 107 ? 18.516 1.991 17.531 1 97.06 107 MET A C 1
ATOM 871 O O . MET A 1 107 ? 19.484 1.237 17.453 1 97.06 107 MET A O 1
ATOM 875 N N . PHE A 1 108 ? 17.828 2.049 18.578 1 97.19 108 PHE A N 1
ATOM 876 C CA . PHE A 1 108 ? 18.172 1.341 19.812 1 97.19 108 PHE A CA 1
ATOM 877 C C . PHE A 1 108 ? 18.031 -0.166 19.625 1 97.19 108 PHE A C 1
ATOM 879 O O . PHE A 1 108 ? 18.766 -0.94 20.234 1 97.19 108 PHE A O 1
ATOM 886 N N . LEU A 1 109 ? 17.188 -0.548 18.75 1 97.12 109 LEU A N 1
ATOM 887 C CA . LEU A 1 109 ? 16.953 -1.966 18.5 1 97.12 109 LEU A CA 1
ATOM 888 C C . LEU A 1 109 ? 17.812 -2.469 17.344 1 97.12 109 LEU A C 1
ATOM 890 O O . LEU A 1 109 ? 17.719 -3.635 16.969 1 97.12 109 LEU A O 1
ATOM 894 N N . GLY A 1 110 ? 18.594 -1.528 16.781 1 96.62 110 GLY A N 1
ATOM 895 C CA . GLY A 1 110 ? 19.406 -1.9 15.633 1 96.62 110 GLY A CA 1
ATOM 896 C C . GLY A 1 110 ? 18.578 -2.197 14.398 1 96.62 110 GLY A C 1
ATOM 897 O O . GLY A 1 110 ? 18.969 -3.023 13.57 1 96.62 110 GLY A O 1
ATOM 898 N N . ALA A 1 111 ? 17.453 -1.522 14.258 1 98 111 ALA A N 1
ATOM 899 C CA . ALA A 1 111 ? 16.484 -1.901 13.234 1 98 111 ALA A CA 1
ATOM 900 C C . ALA A 1 111 ? 16.094 -0.701 12.375 1 98 111 ALA A C 1
ATOM 902 O O . ALA A 1 111 ? 15.164 -0.775 11.578 1 98 111 ALA A O 1
ATOM 903 N N . CYS A 1 112 ? 16.766 0.433 12.5 1 97.69 112 CYS A N 1
ATOM 904 C CA . CYS A 1 112 ? 16.406 1.621 11.734 1 97.69 112 CYS A CA 1
ATOM 905 C C . CYS A 1 112 ? 16.75 1.45 10.266 1 97.69 112 CYS A C 1
ATOM 907 O O . CYS A 1 112 ? 17.922 1.324 9.906 1 97.69 112 CYS A O 1
ATOM 909 N N . PRO A 1 113 ? 15.742 1.575 9.43 1 97 113 PRO A N 1
ATOM 910 C CA . PRO A 1 113 ? 15.992 1.24 8.031 1 97 113 PRO A CA 1
ATOM 911 C C . PRO A 1 113 ? 16.438 2.445 7.203 1 97 113 PRO A C 1
ATOM 913 O O . PRO A 1 113 ? 16.688 2.32 6 1 97 113 PRO A O 1
ATOM 916 N N . TRP A 1 114 ? 16.484 3.609 7.762 1 96.12 114 TRP A N 1
ATOM 917 C CA . TRP A 1 114 ? 16.953 4.773 7.008 1 96.12 114 TRP A CA 1
ATOM 918 C C . TRP A 1 114 ? 18.125 5.453 7.719 1 96.12 114 TRP A C 1
ATOM 920 O O . TRP A 1 114 ? 18.344 5.227 8.914 1 96.12 114 TRP A O 1
ATOM 930 N N . ASP A 1 115 ? 18.891 6.156 6.945 1 95.75 115 ASP A N 1
ATOM 931 C CA . ASP A 1 115 ? 20.047 6.898 7.445 1 95.75 115 ASP A CA 1
ATOM 932 C C . ASP A 1 115 ? 20.266 8.18 6.648 1 95.75 115 ASP A C 1
ATOM 934 O O . ASP A 1 115 ? 20.641 8.133 5.477 1 95.75 115 ASP A O 1
ATOM 938 N N . TYR A 1 116 ? 20.109 9.281 7.359 1 95.94 116 TYR A N 1
ATOM 939 C CA . TYR A 1 116 ? 20.234 10.57 6.684 1 95.94 116 TYR A CA 1
ATOM 940 C C . TYR A 1 116 ? 21.562 11.25 7.031 1 95.94 116 TYR A C 1
ATOM 942 O O . TYR A 1 116 ? 21.703 12.461 6.852 1 95.94 116 TYR A O 1
ATOM 950 N N . SER A 1 117 ? 22.547 10.539 7.531 1 94.06 117 SER A N 1
ATOM 951 C CA . SER A 1 117 ? 23.812 11.094 7.957 1 94.06 117 SER A CA 1
ATOM 952 C C . SER A 1 117 ? 24.547 11.75 6.793 1 94.06 117 SER A C 1
ATOM 954 O O . SER A 1 117 ? 25.375 12.641 6.992 1 94.06 117 SER A O 1
ATOM 956 N N . GLY A 1 118 ? 24.219 11.406 5.609 1 92.06 118 GLY A N 1
ATOM 957 C CA . GLY A 1 118 ? 24.859 11.969 4.438 1 92.06 118 GLY A CA 1
ATOM 958 C C . GLY A 1 118 ? 24.234 13.273 3.977 1 92.06 118 GLY A C 1
ATOM 959 O O . GLY A 1 118 ? 24.75 13.93 3.068 1 92.06 118 GLY A O 1
ATOM 960 N N . PHE A 1 119 ? 23.094 13.68 4.469 1 91.56 119 PHE A N 1
ATOM 961 C CA . PHE A 1 119 ? 22.391 14.906 4.09 1 91.56 119 PHE A CA 1
ATOM 962 C C . PHE A 1 119 ? 22.922 16.094 4.883 1 91.56 119 PHE A C 1
ATOM 964 O O . PHE A 1 119 ? 23.453 15.93 5.984 1 91.56 119 PHE A O 1
ATOM 971 N N . ARG A 1 120 ? 22.5 17.281 4.297 1 87.94 120 ARG A N 1
ATOM 972 C CA . ARG A 1 120 ? 22.797 18.531 4.996 1 87.94 120 ARG A CA 1
ATOM 973 C C . ARG A 1 120 ? 21.703 18.844 6.02 1 87.94 120 ARG A C 1
ATOM 975 O O . ARG A 1 120 ? 20.531 18.547 5.793 1 87.94 120 ARG A O 1
ATOM 982 N N . TYR A 1 121 ? 22.047 19.203 7.18 1 93.56 121 TYR A N 1
ATOM 983 C CA . TYR A 1 121 ? 21.141 19.641 8.227 1 93.56 121 TYR A CA 1
ATOM 984 C C . TYR A 1 121 ? 20.391 18.453 8.836 1 93.56 121 TYR A C 1
ATOM 986 O O . TYR A 1 121 ? 19.172 18.5 9.023 1 93.56 121 TYR A O 1
ATOM 994 N N . ASN A 1 122 ? 21.062 17.375 8.844 1 94.25 122 ASN A N 1
ATOM 995 C CA . ASN A 1 122 ? 20.469 16.219 9.508 1 94.25 122 ASN A CA 1
ATOM 996 C C . ASN A 1 122 ? 20.578 16.312 11.023 1 94.25 122 ASN A C 1
ATOM 998 O O . ASN A 1 122 ? 21.422 17.062 11.539 1 94.25 122 ASN A O 1
ATOM 1002 N N . LEU A 1 123 ? 19.719 15.734 11.734 1 94.62 123 LEU A N 1
ATOM 1003 C CA . LEU A 1 123 ? 19.766 15.578 13.18 1 94.62 123 LEU A CA 1
ATOM 1004 C C . LEU A 1 123 ? 19.953 14.117 13.562 1 94.62 123 LEU A C 1
ATOM 1006 O O . LEU A 1 123 ? 19.016 13.32 13.445 1 94.62 123 LEU A O 1
ATOM 1010 N N . CYS A 1 124 ? 21.203 13.656 14.055 1 94.25 124 CYS A N 1
ATOM 1011 C CA . CYS A 1 124 ? 21.562 12.32 14.508 1 94.25 124 CYS A CA 1
ATOM 1012 C C . CYS A 1 124 ? 21.344 11.289 13.406 1 94.25 124 CYS A C 1
ATOM 1014 O O . CYS A 1 124 ? 21.172 10.102 13.68 1 94.25 124 CYS A O 1
ATOM 1016 N N . GLY A 1 125 ? 21.172 11.789 12.086 1 95.94 125 GLY A N 1
ATOM 1017 C CA . GLY A 1 125 ? 20.938 10.891 10.969 1 95.94 125 GLY A CA 1
ATOM 1018 C C . GLY A 1 125 ? 19.516 10.352 10.914 1 95.94 125 GLY A C 1
ATOM 1019 O O . GLY A 1 125 ? 19.203 9.484 10.102 1 95.94 125 GLY A O 1
ATOM 1020 N N . LEU A 1 126 ? 18.703 10.867 11.727 1 97.44 126 LEU A N 1
ATOM 1021 C CA . LEU A 1 126 ? 17.359 10.328 11.859 1 97.44 126 LEU A CA 1
ATOM 1022 C C . LEU A 1 126 ? 16.344 11.195 11.117 1 97.44 126 LEU A C 1
ATOM 1024 O O . LEU A 1 126 ? 15.305 10.711 10.688 1 97.44 126 LEU A O 1
ATOM 1028 N N . VAL A 1 127 ? 16.609 12.453 11.047 1 97.69 127 VAL A N 1
ATOM 1029 C CA . VAL A 1 127 ? 15.781 13.367 10.273 1 97.69 127 VAL A CA 1
ATOM 1030 C C . VAL A 1 127 ? 16.656 14.352 9.508 1 97.69 127 VAL A C 1
ATOM 1032 O O . VAL A 1 127 ? 17.828 14.547 9.852 1 97.69 127 VAL A O 1
ATOM 1035 N N . THR A 1 128 ? 16.156 14.836 8.43 1 96.94 128 THR A N 1
ATOM 1036 C CA . THR A 1 128 ? 16.859 15.867 7.668 1 96.94 128 THR A CA 1
ATOM 1037 C C . THR A 1 128 ? 15.891 16.969 7.23 1 96.94 128 THR A C 1
ATOM 1039 O O . THR A 1 128 ? 14.75 16.672 6.84 1 96.94 128 THR A O 1
ATOM 1042 N N . LEU A 1 129 ? 16.297 18.203 7.309 1 95.75 129 LEU A N 1
ATOM 1043 C CA . LEU A 1 129 ? 15.469 19.344 6.934 1 95.75 129 LEU A CA 1
ATOM 1044 C C . LEU A 1 129 ? 15.25 19.375 5.422 1 95.75 129 LEU A C 1
ATOM 1046 O O . LEU A 1 129 ? 14.32 20.031 4.941 1 95.75 129 LEU A O 1
ATOM 1050 N N . GLU A 1 130 ? 16.078 18.688 4.68 1 95.06 130 GLU A N 1
ATOM 1051 C CA . GLU A 1 130 ? 15.953 18.641 3.225 1 95.06 130 GLU A CA 1
ATOM 1052 C C . GLU A 1 130 ? 14.633 18.016 2.799 1 95.06 130 GLU A C 1
ATOM 1054 O O . GLU A 1 130 ? 14.188 18.203 1.665 1 95.06 130 GLU A O 1
ATOM 1059 N N . TYR A 1 131 ? 14.055 17.281 3.734 1 96.06 131 TYR A N 1
ATOM 1060 C CA . TYR A 1 131 ? 12.82 16.578 3.402 1 96.06 131 TYR A CA 1
ATOM 1061 C C . TYR A 1 131 ? 11.602 17.406 3.811 1 96.06 131 TYR A C 1
ATOM 1063 O O . TYR A 1 131 ? 10.469 16.922 3.742 1 96.06 131 TYR A O 1
ATOM 1071 N N . LEU A 1 132 ? 11.781 18.719 4.039 1 96.62 132 LEU A N 1
ATOM 1072 C CA . LEU A 1 132 ? 10.664 19.562 4.414 1 96.62 132 LEU A CA 1
ATOM 1073 C C . LEU A 1 132 ? 9.633 19.656 3.285 1 96.62 132 LEU A C 1
ATOM 1075 O O . LEU A 1 132 ? 8.43 19.562 3.527 1 96.62 132 LEU A O 1
ATOM 1079 N N . LEU A 1 133 ? 10.172 19.797 2.104 1 94.75 133 LEU A N 1
ATOM 1080 C CA . LEU A 1 133 ? 9.266 19.938 0.969 1 94.75 133 LEU A CA 1
ATOM 1081 C C . LEU A 1 133 ? 8.516 18.625 0.711 1 94.75 133 LEU A C 1
ATOM 1083 O O . LEU A 1 133 ? 7.281 18.625 0.66 1 94.75 133 LEU A O 1
ATOM 1087 N N . PRO A 1 134 ? 9.188 17.438 0.609 1 95.5 134 PRO A N 1
ATOM 1088 C CA . PRO A 1 134 ? 8.461 16.172 0.449 1 95.5 134 PRO A CA 1
ATOM 1089 C C . PRO A 1 134 ? 7.453 15.93 1.57 1 95.5 134 PRO A C 1
ATOM 1091 O O . PRO A 1 134 ? 6.34 15.461 1.313 1 95.5 134 PRO A O 1
ATOM 1094 N N . TRP A 1 135 ? 7.781 16.25 2.82 1 97.5 135 TRP A N 1
ATOM 1095 C CA . TRP A 1 135 ? 6.871 16.062 3.943 1 97.5 135 TRP A CA 1
ATOM 1096 C C . TRP A 1 135 ? 5.645 16.953 3.811 1 97.5 135 TRP A C 1
ATOM 1098 O O . TRP A 1 135 ? 4.523 16.531 4.109 1 97.5 135 TRP A O 1
ATOM 1108 N N . SER A 1 136 ? 5.867 18.172 3.34 1 97.5 136 SER A N 1
ATOM 1109 C CA . SER A 1 136 ? 4.758 19.109 3.168 1 97.5 136 SER A CA 1
ATOM 1110 C C . SER A 1 136 ? 3.814 18.656 2.061 1 97.5 136 SER A C 1
ATOM 1112 O O . SER A 1 136 ? 2.594 18.703 2.213 1 97.5 136 SER A O 1
ATOM 1114 N N . VAL A 1 137 ? 4.359 18.219 1.001 1 96.81 137 VAL A N 1
ATOM 1115 C CA . VAL A 1 137 ? 3.557 17.719 -0.109 1 96.81 137 VAL A CA 1
ATOM 1116 C C . VAL A 1 137 ? 2.814 16.453 0.32 1 96.81 137 VAL A C 1
ATOM 1118 O O . VAL A 1 137 ? 1.622 16.312 0.046 1 96.81 137 VAL A O 1
ATOM 1121 N N . GLY A 1 138 ? 3.564 15.555 0.998 1 97.62 138 GLY A N 1
ATOM 1122 C CA . GLY A 1 138 ? 2.922 14.359 1.527 1 97.62 138 GLY A CA 1
ATOM 1123 C C . GLY A 1 138 ? 1.774 14.672 2.471 1 97.62 138 GLY A C 1
ATOM 1124 O O . GLY A 1 138 ? 0.706 14.062 2.373 1 97.62 138 GLY A O 1
ATOM 1125 N N . ALA A 1 139 ? 2.016 15.602 3.324 1 98.38 139 ALA A N 1
ATOM 1126 C CA . ALA A 1 139 ? 0.99 15.984 4.293 1 98.38 139 ALA A CA 1
ATOM 1127 C C . ALA A 1 139 ? -0.227 16.578 3.592 1 98.38 139 ALA A C 1
ATOM 1129 O O . ALA A 1 139 ? -1.364 16.359 4.016 1 98.38 139 ALA A O 1
ATOM 1130 N N . PHE A 1 140 ? -0.002 17.375 2.562 1 98.5 140 PHE A N 1
ATOM 1131 C CA . PHE A 1 140 ? -1.086 17.953 1.771 1 98.5 140 PHE A CA 1
ATOM 1132 C C . PHE A 1 140 ? -1.947 16.844 1.159 1 98.5 140 PHE A C 1
ATOM 1134 O O . PHE A 1 140 ? -3.176 16.891 1.254 1 98.5 140 PHE A O 1
ATOM 1141 N N . ILE A 1 141 ? -1.327 15.852 0.558 1 97.94 141 ILE A N 1
ATOM 1142 C CA . ILE A 1 141 ? -2.031 14.75 -0.086 1 97.94 141 ILE A CA 1
ATOM 1143 C C . ILE A 1 141 ? -2.783 13.93 0.963 1 97.94 141 ILE A C 1
ATOM 1145 O O . ILE A 1 141 ? -3.941 13.562 0.758 1 97.94 141 ILE A O 1
ATOM 1149 N N . VAL A 1 142 ? -2.113 13.695 2.059 1 98.31 142 VAL A N 1
ATOM 1150 C CA . VAL A 1 142 ? -2.705 12.898 3.131 1 98.31 142 VAL A CA 1
ATOM 1151 C C . VAL A 1 142 ? -3.963 13.594 3.652 1 98.31 142 VAL A C 1
ATOM 1153 O O . VAL A 1 142 ? -5.008 12.961 3.818 1 98.31 142 VAL A O 1
ATOM 1156 N N . GLU A 1 143 ? -3.857 14.906 3.889 1 98.19 143 GLU A N 1
ATOM 1157 C CA . GLU A 1 143 ? -5.012 15.625 4.414 1 98.19 143 GLU A CA 1
ATOM 1158 C C . GLU A 1 143 ? -6.145 15.672 3.393 1 98.19 143 GLU A C 1
ATOM 1160 O O . GLU A 1 143 ? -7.289 15.352 3.715 1 98.19 143 GLU A O 1
ATOM 1165 N N . GLN A 1 144 ? -5.785 16.031 2.117 1 97.25 144 GLN A N 1
ATOM 1166 C CA . GLN A 1 144 ? -6.801 16.359 1.124 1 97.25 144 GLN A CA 1
ATOM 1167 C C . GLN A 1 144 ? -7.414 15.102 0.521 1 97.25 144 GLN A C 1
ATOM 1169 O O . GLN A 1 144 ? -8.562 15.125 0.073 1 97.25 144 GLN A O 1
ATOM 1174 N N . HIS A 1 145 ? -6.648 14.039 0.553 1 96.81 145 HIS A N 1
ATOM 1175 C CA . HIS A 1 145 ? -7.141 12.875 -0.178 1 96.81 145 HIS A CA 1
ATOM 1176 C C . HIS A 1 145 ? -7.234 11.656 0.73 1 96.81 145 HIS A C 1
ATOM 1178 O O . HIS A 1 145 ? -8.289 11.023 0.812 1 96.81 145 HIS A O 1
ATOM 1184 N N . VAL A 1 146 ? -6.27 11.32 1.466 1 97.75 146 VAL A N 1
ATOM 1185 C CA . VAL A 1 146 ? -6.246 10.062 2.209 1 97.75 146 VAL A CA 1
ATOM 1186 C C . VAL A 1 146 ? -7.195 10.148 3.402 1 97.75 146 VAL A C 1
ATOM 1188 O O . VAL A 1 146 ? -8.141 9.367 3.516 1 97.75 146 VAL A O 1
ATOM 1191 N N . ILE A 1 147 ? -6.98 11.148 4.27 1 97.88 147 ILE A N 1
ATOM 1192 C CA . ILE A 1 147 ? -7.77 11.273 5.488 1 97.88 147 ILE A CA 1
ATOM 1193 C C . ILE A 1 147 ? -9.219 11.617 5.137 1 97.88 147 ILE A C 1
ATOM 1195 O O . ILE A 1 147 ? -10.148 10.984 5.637 1 97.88 147 ILE A O 1
ATOM 1199 N N . ARG A 1 148 ? -9.414 12.586 4.27 1 95.75 148 ARG A N 1
ATOM 1200 C CA . ARG A 1 148 ? -10.758 13.023 3.891 1 95.75 148 ARG A CA 1
ATOM 1201 C C . ARG A 1 148 ? -11.578 11.852 3.352 1 95.75 148 ARG A C 1
ATOM 1203 O O . ARG A 1 148 ? -12.727 11.656 3.758 1 95.75 148 ARG A O 1
ATOM 1210 N N . ASN A 1 149 ? -10.984 11.047 2.502 1 95.44 149 ASN A N 1
ATOM 1211 C CA . ASN A 1 149 ? -11.727 9.945 1.892 1 95.44 149 ASN A CA 1
ATOM 1212 C C . ASN A 1 149 ? -11.883 8.773 2.854 1 95.44 149 ASN A C 1
ATOM 1214 O O . ASN A 1 149 ? -12.898 8.07 2.82 1 95.44 149 ASN A O 1
ATOM 1218 N N . THR A 1 150 ? -10.867 8.539 3.646 1 96.81 150 THR A N 1
ATOM 1219 C CA . THR A 1 150 ? -10.969 7.465 4.629 1 96.81 150 THR A CA 1
ATOM 1220 C C . THR A 1 150 ? -12.148 7.691 5.566 1 96.81 150 THR A C 1
ATOM 1222 O O . THR A 1 150 ? -12.883 6.758 5.887 1 96.81 150 THR A O 1
ATOM 1225 N N . LEU A 1 151 ? -12.398 8.938 5.938 1 95.44 151 LEU A N 1
ATOM 1226 C CA . LEU A 1 151 ? -13.461 9.273 6.883 1 95.44 151 LEU A CA 1
ATOM 1227 C C . LEU A 1 151 ? -14.828 9.164 6.223 1 95.44 151 LEU A C 1
ATOM 1229 O O . LEU A 1 151 ? -15.852 9.141 6.91 1 95.44 151 LEU A O 1
ATOM 1233 N N . ARG A 1 152 ? -14.875 9.062 4.902 1 94.06 152 ARG A N 1
ATOM 1234 C CA . ARG A 1 152 ? -16.125 8.93 4.168 1 94.06 152 ARG A CA 1
ATOM 1235 C C . ARG A 1 152 ? -16.5 7.469 3.963 1 94.06 152 ARG A C 1
ATOM 1237 O O . ARG A 1 152 ? -17.609 7.156 3.541 1 94.06 152 ARG A O 1
ATOM 1244 N N . ILE A 1 153 ? -15.586 6.543 4.23 1 94.31 153 ILE A N 1
ATOM 1245 C CA . ILE A 1 153 ? -15.789 5.125 3.941 1 94.31 153 ILE A CA 1
ATOM 1246 C C . ILE A 1 153 ? -16.797 4.543 4.93 1 94.31 153 ILE A C 1
ATOM 1248 O O . ILE A 1 153 ? -16.719 4.805 6.133 1 94.31 153 ILE A O 1
ATOM 1252 N N . ARG A 1 154 ? -17.781 3.893 4.418 1 92.44 154 ARG A N 1
ATOM 1253 C CA . ARG A 1 154 ? -18.734 3.055 5.152 1 92.44 154 ARG A CA 1
ATOM 1254 C C . ARG A 1 154 ? -18.734 1.631 4.609 1 92.44 154 ARG A C 1
ATOM 1256 O O . ARG A 1 154 ? -18.406 1.403 3.441 1 92.44 154 ARG A O 1
ATOM 1263 N N . LEU A 1 155 ? -19.031 0.646 5.492 1 90.25 155 LEU A N 1
ATOM 1264 C CA . LEU A 1 155 ? -19.031 -0.749 5.066 1 90.25 155 LEU A CA 1
ATOM 1265 C C . LEU A 1 155 ? -20.438 -1.338 5.141 1 90.25 155 LEU A C 1
ATOM 1267 O O . LEU A 1 155 ? -21.156 -1.14 6.133 1 90.25 155 LEU A O 1
ATOM 1271 N N . LEU A 1 156 ? -20.844 -1.944 4.105 1 88.19 156 LEU A N 1
ATOM 1272 C CA . LEU A 1 156 ? -22.047 -2.762 4.148 1 88.19 156 LEU A CA 1
ATOM 1273 C C . LEU A 1 156 ? -21.844 -3.988 5.031 1 88.19 156 LEU A C 1
ATOM 1275 O O . LEU A 1 156 ? -20.719 -4.496 5.145 1 88.19 156 LEU A O 1
ATOM 1279 N N . PRO A 1 157 ? -22.984 -4.336 5.656 1 82.62 157 PRO A N 1
ATOM 1280 C CA . PRO A 1 157 ? -22.844 -5.531 6.488 1 82.62 157 PRO A CA 1
ATOM 1281 C C . PRO A 1 157 ? -22.438 -6.766 5.684 1 82.62 157 PRO A C 1
ATOM 1283 O O . PRO A 1 157 ? -22.75 -6.863 4.496 1 82.62 157 PRO A O 1
ATOM 1286 N N . TYR B 1 1 ? -50.562 14.75 13.953 1 26.64 1 TYR B N 1
ATOM 1287 C CA . TYR B 1 1 ? -49.312 15.32 13.477 1 26.64 1 TYR B CA 1
ATOM 1288 C C . TYR B 1 1 ? -48.156 14.336 13.641 1 26.64 1 TYR B C 1
ATOM 1290 O O . TYR B 1 1 ? -47.656 14.133 14.75 1 26.64 1 TYR B O 1
ATOM 1298 N N . LEU B 1 2 ? -48.25 13.117 13.102 1 28.39 2 LEU B N 1
ATOM 1299 C CA . LEU B 1 2 ? -47.25 12.062 12.969 1 28.39 2 LEU B CA 1
ATOM 1300 C C . LEU B 1 2 ? -45.938 12.609 12.406 1 28.39 2 LEU B C 1
ATOM 1302 O O . LEU B 1 2 ? -45.906 13.102 11.273 1 28.39 2 LEU B O 1
ATOM 1306 N N . THR B 1 3 ? -45.188 13.484 13.172 1 30.27 3 THR B N 1
ATOM 1307 C CA . THR B 1 3 ? -43.812 13.867 12.852 1 30.27 3 THR B CA 1
ATOM 1308 C C . THR B 1 3 ? -43 12.672 12.336 1 30.27 3 THR B C 1
ATOM 1310 O O . THR B 1 3 ? -42.75 11.727 13.086 1 30.27 3 THR B O 1
ATOM 1313 N N . THR B 1 4 ? -43.281 12.188 11.117 1 34.91 4 THR B N 1
ATOM 1314 C CA . THR B 1 4 ? -42.375 11.305 10.383 1 34.91 4 THR B CA 1
ATOM 1315 C C . THR B 1 4 ? -40.906 11.641 10.68 1 34.91 4 THR B C 1
ATOM 1317 O O . THR B 1 4 ? -40.5 12.781 10.477 1 34.91 4 THR B O 1
ATOM 1320 N N . CYS B 1 5 ? -40.406 11.273 11.805 1 33.75 5 CYS B N 1
ATOM 1321 C CA . CYS B 1 5 ? -38.969 11.297 12.094 1 33.75 5 CYS B CA 1
ATOM 1322 C C . CYS B 1 5 ? -38.156 11.039 10.836 1 33.75 5 CYS B C 1
ATOM 1324 O O . CYS B 1 5 ? -38.125 9.914 10.32 1 33.75 5 CYS B O 1
ATOM 1326 N N . ARG B 1 6 ? -38.188 11.812 9.727 1 35 6 ARG B N 1
ATOM 1327 C CA . ARG B 1 6 ? -37.219 11.93 8.641 1 35 6 ARG B CA 1
ATOM 1328 C C . ARG B 1 6 ? -35.781 11.828 9.164 1 35 6 ARG B C 1
ATOM 1330 O O . ARG B 1 6 ? -35.188 12.836 9.531 1 35 6 ARG B O 1
ATOM 1337 N N . MET B 1 7 ? -35.531 11.188 10.266 1 37.34 7 MET B N 1
ATOM 1338 C CA . MET B 1 7 ? -34.062 11.031 10.422 1 37.34 7 MET B CA 1
ATOM 1339 C C . MET B 1 7 ? -33.406 10.828 9.062 1 37.34 7 MET B C 1
ATOM 1341 O O . MET B 1 7 ? -33.781 9.945 8.297 1 37.34 7 MET B O 1
ATOM 1345 N N . THR B 1 8 ? -33.031 11.828 8.297 1 38.62 8 THR B N 1
ATOM 1346 C CA . THR B 1 8 ? -32.188 11.875 7.102 1 38.62 8 THR B CA 1
ATOM 1347 C C . THR B 1 8 ? -31.234 10.695 7.074 1 38.62 8 THR B C 1
ATOM 1349 O O . THR B 1 8 ? -30.422 10.539 7.992 1 38.62 8 THR B O 1
ATOM 1352 N N . CYS B 1 9 ? -31.656 9.453 6.949 1 42.75 9 CYS B N 1
ATOM 1353 C CA . CYS B 1 9 ? -30.734 8.406 6.523 1 42.75 9 CYS B CA 1
ATOM 1354 C C . CYS B 1 9 ? -29.516 9 5.848 1 42.75 9 CYS B C 1
ATOM 1356 O O . CYS B 1 9 ? -29.625 9.719 4.852 1 42.75 9 CYS B O 1
ATOM 1358 N N . ALA B 1 10 ? -28.578 9.57 6.605 1 51.34 10 ALA B N 1
ATOM 1359 C CA . ALA B 1 10 ? -27.312 10.023 6.023 1 51.34 10 ALA B CA 1
ATOM 1360 C C . ALA B 1 10 ? -27.047 9.344 4.688 1 51.34 10 ALA B C 1
ATOM 1362 O O . ALA B 1 10 ? -27.219 8.125 4.559 1 51.34 10 ALA B O 1
ATOM 1363 N N . ASP B 1 11 ? -27.25 10.031 3.475 1 63.84 11 ASP B N 1
ATOM 1364 C CA . ASP B 1 11 ? -27.188 9.812 2.033 1 63.84 11 ASP B CA 1
ATOM 1365 C C . ASP B 1 11 ? -25.984 8.953 1.66 1 63.84 11 ASP B C 1
ATOM 1367 O O . ASP B 1 11 ? -24.969 9.461 1.194 1 63.84 11 ASP B O 1
ATOM 1371 N N . VAL B 1 12 ? -25.641 7.957 2.48 1 64.25 12 VAL B N 1
ATOM 1372 C CA . VAL B 1 12 ? -24.594 7.078 1.976 1 64.25 12 VAL B CA 1
ATOM 1373 C C . VAL B 1 12 ? -25.016 6.48 0.637 1 64.25 12 VAL B C 1
ATOM 1375 O O . VAL B 1 12 ? -26.141 5.988 0.499 1 64.25 12 VAL B O 1
ATOM 1378 N N . SER B 1 13 ? -24.219 6.789 -0.352 1 69.06 13 SER B N 1
ATOM 1379 C CA . SER B 1 13 ? -24.5 6.168 -1.643 1 69.06 13 SER B CA 1
ATOM 1380 C C . SER B 1 13 ? -24.609 4.652 -1.517 1 69.06 13 SER B C 1
ATOM 1382 O O . SER B 1 13 ? -23.828 4.027 -0.804 1 69.06 13 SER B O 1
ATOM 1384 N N . SER B 1 14 ? -25.641 4.027 -1.892 1 76.44 14 SER B N 1
ATOM 1385 C CA . SER B 1 14 ? -25.812 2.578 -1.923 1 76.44 14 SER B CA 1
ATOM 1386 C C . SER B 1 14 ? -24.969 1.949 -3.025 1 76.44 14 SER B C 1
ATOM 1388 O O . SER B 1 14 ? -24.812 0.727 -3.082 1 76.44 14 SER B O 1
ATOM 1390 N N . ARG B 1 15 ? -24.266 2.893 -3.783 1 82.94 15 ARG B N 1
ATOM 1391 C CA . ARG B 1 15 ? -23.516 2.385 -4.926 1 82.94 15 ARG B CA 1
ATOM 1392 C C . ARG B 1 15 ? -22.141 1.884 -4.5 1 82.94 15 ARG B C 1
ATOM 1394 O O . ARG B 1 15 ? -21.484 2.488 -3.643 1 82.94 15 ARG B O 1
ATOM 1401 N N . PRO B 1 16 ? -21.766 0.74 -5.125 1 86.81 16 PRO B N 1
ATOM 1402 C CA . PRO B 1 16 ? -20.422 0.251 -4.836 1 86.81 16 PRO B CA 1
ATOM 1403 C C . PRO B 1 16 ? -19.328 1.212 -5.309 1 86.81 16 PRO B C 1
ATOM 1405 O O . PRO B 1 16 ? -19.594 2.105 -6.113 1 86.81 16 PRO B O 1
ATOM 1408 N N . LEU B 1 17 ? -18.188 1.047 -4.727 1 93.12 17 LEU B N 1
ATOM 1409 C CA . LEU B 1 17 ? -17.031 1.837 -5.156 1 93.12 17 LEU B CA 1
ATOM 1410 C C . LEU B 1 17 ? -16.844 1.736 -6.664 1 93.12 17 LEU B C 1
ATOM 1412 O O . LEU B 1 17 ? -16.812 0.635 -7.219 1 93.12 17 LEU B O 1
ATOM 1416 N N . PRO B 1 18 ? -16.797 2.922 -7.344 1 95 18 PRO B N 1
ATOM 1417 C CA . PRO B 1 18 ? -16.594 2.861 -8.789 1 95 18 PRO B CA 1
ATOM 1418 C C . PRO B 1 18 ? -15.281 2.172 -9.164 1 95 18 PRO B C 1
ATOM 1420 O O . PRO B 1 18 ? -14.391 2.037 -8.328 1 95 18 PRO B O 1
ATOM 1423 N N . ALA B 1 19 ? -15.164 1.739 -10.391 1 96.56 19 ALA B N 1
ATOM 1424 C CA . ALA B 1 19 ? -14.07 0.903 -10.883 1 96.56 19 ALA B CA 1
ATOM 1425 C C . ALA B 1 19 ? -12.719 1.563 -10.625 1 96.56 19 ALA B C 1
ATOM 1427 O O . ALA B 1 19 ? -11.789 0.923 -10.125 1 96.56 19 ALA B O 1
ATOM 1428 N N . PRO B 1 20 ? -12.516 2.902 -10.883 1 96.94 20 PRO B N 1
ATOM 1429 C CA . PRO B 1 20 ? -11.203 3.504 -10.656 1 96.94 20 PRO B CA 1
ATOM 1430 C C . PRO B 1 20 ? -10.773 3.453 -9.195 1 96.94 20 PRO B C 1
ATOM 1432 O O . PRO B 1 20 ? -9.586 3.271 -8.898 1 96.94 20 PRO B O 1
ATOM 1435 N N . PHE B 1 21 ? -11.68 3.486 -8.305 1 96.56 21 PHE B N 1
ATOM 1436 C CA . PHE B 1 21 ? -11.344 3.453 -6.887 1 96.56 21 PHE B CA 1
ATOM 1437 C C . PHE B 1 21 ? -11.039 2.029 -6.434 1 96.56 21 PHE B C 1
ATOM 1439 O O . PHE B 1 21 ? -10.188 1.815 -5.57 1 96.56 21 PHE B O 1
ATOM 1446 N N . ARG B 1 22 ? -11.758 1.084 -7.047 1 98 22 ARG B N 1
ATOM 1447 C CA . ARG B 1 22 ? -11.43 -0.301 -6.73 1 98 22 ARG B CA 1
ATOM 1448 C C . ARG B 1 22 ? -10.039 -0.661 -7.242 1 98 22 ARG B C 1
ATOM 1450 O O . ARG B 1 22 ? -9.273 -1.34 -6.555 1 98 22 ARG B O 1
ATOM 1457 N N . LEU B 1 23 ? -9.766 -0.173 -8.445 1 98.62 23 LEU B N 1
ATOM 1458 C CA . LEU B 1 23 ? -8.43 -0.377 -8.984 1 98.62 23 LEU B CA 1
ATOM 1459 C C . LEU B 1 23 ? -7.367 0.211 -8.062 1 98.62 23 LEU B C 1
ATOM 1461 O O . LEU B 1 23 ? -6.309 -0.388 -7.867 1 98.62 23 LEU B O 1
ATOM 1465 N N . TYR B 1 24 ? -7.637 1.324 -7.516 1 98.5 24 TYR B N 1
ATOM 1466 C CA . TYR B 1 24 ? -6.727 1.981 -6.586 1 98.5 24 TYR B CA 1
ATOM 1467 C C . TYR B 1 24 ? -6.523 1.137 -5.332 1 98.5 24 TYR B C 1
ATOM 1469 O O . TYR B 1 24 ? -5.391 0.941 -4.887 1 98.5 24 TYR B O 1
ATOM 1477 N N . VAL B 1 25 ? -7.574 0.613 -4.773 1 98.19 25 VAL B N 1
ATOM 1478 C CA . VAL B 1 25 ? -7.508 -0.243 -3.592 1 98.19 25 VAL B CA 1
ATOM 1479 C C . VAL B 1 25 ? -6.668 -1.481 -3.898 1 98.19 25 VAL B C 1
ATOM 1481 O O . VAL B 1 25 ? -5.816 -1.877 -3.096 1 98.19 25 VAL B O 1
ATOM 1484 N N . TYR B 1 26 ? -6.867 -2.008 -5.047 1 98.81 26 TYR B N 1
ATOM 1485 C CA . TYR B 1 26 ? -6.152 -3.217 -5.441 1 98.81 26 TYR B CA 1
ATOM 1486 C C . TYR B 1 26 ? -4.672 -2.93 -5.66 1 98.81 26 TYR B C 1
ATOM 1488 O O . TYR B 1 26 ? -3.816 -3.746 -5.312 1 98.81 26 TYR B O 1
ATOM 1496 N N . ALA B 1 27 ? -4.387 -1.769 -6.211 1 98.81 27 ALA B N 1
ATOM 1497 C CA . ALA B 1 27 ? -2.994 -1.36 -6.367 1 98.81 27 ALA B CA 1
ATOM 1498 C C . ALA B 1 27 ? -2.303 -1.24 -5.012 1 98.81 27 ALA B C 1
ATOM 1500 O O . ALA B 1 27 ? -1.161 -1.68 -4.852 1 98.81 27 ALA B O 1
ATOM 1501 N N . LEU B 1 28 ? -2.99 -0.673 -4.066 1 98.62 28 LEU B N 1
ATOM 1502 C CA . LEU B 1 28 ? -2.443 -0.518 -2.725 1 98.62 28 LEU B CA 1
ATOM 1503 C C . LEU B 1 28 ? -2.082 -1.872 -2.123 1 98.62 28 LEU B C 1
ATOM 1505 O O . LEU B 1 28 ? -1.001 -2.033 -1.554 1 98.62 28 LEU B O 1
ATOM 1509 N N . HIS B 1 29 ? -2.953 -2.809 -2.32 1 98.69 29 HIS B N 1
ATOM 1510 C CA . HIS B 1 29 ? -2.732 -4.125 -1.729 1 98.69 29 HIS B CA 1
ATOM 1511 C C . HIS B 1 29 ? -1.648 -4.891 -2.477 1 98.69 29 HIS B C 1
ATOM 1513 O O . HIS B 1 29 ? -0.922 -5.688 -1.881 1 98.69 29 HIS B O 1
ATOM 1519 N N . GLY B 1 30 ? -1.606 -4.695 -3.75 1 98.38 30 GLY B N 1
ATOM 1520 C CA . GLY B 1 30 ? -0.494 -5.27 -4.488 1 98.38 30 GLY B CA 1
ATOM 1521 C C . GLY B 1 30 ? 0.859 -4.777 -4.012 1 98.38 30 GLY B C 1
ATOM 1522 O O . GLY B 1 30 ? 1.784 -5.566 -3.826 1 98.38 30 GLY B O 1
ATOM 1523 N N . CYS B 1 31 ? 0.946 -3.477 -3.822 1 98.56 31 CYS B N 1
ATOM 1524 C CA . CYS B 1 31 ? 2.174 -2.875 -3.316 1 98.56 31 CYS B CA 1
ATOM 1525 C C . CYS B 1 31 ? 2.541 -3.445 -1.951 1 98.56 31 CYS B C 1
ATOM 1527 O O . CYS B 1 31 ? 3.688 -3.838 -1.726 1 98.56 31 CYS B O 1
ATOM 1529 N N . LEU B 1 32 ? 1.558 -3.535 -1.135 1 98.5 32 LEU B N 1
ATOM 1530 C CA . LEU B 1 32 ? 1.794 -4.094 0.192 1 98.5 32 LEU B CA 1
ATOM 1531 C C . LEU B 1 32 ? 2.264 -5.543 0.095 1 98.5 32 LEU B C 1
ATOM 1533 O O . LEU B 1 32 ? 3.211 -5.938 0.777 1 98.5 32 LEU B O 1
ATOM 1537 N N . CYS B 1 33 ? 1.586 -6.266 -0.735 1 97.69 33 CYS B N 1
ATOM 1538 C CA . CYS B 1 33 ? 1.93 -7.676 -0.889 1 97.69 33 CYS B CA 1
ATOM 1539 C C .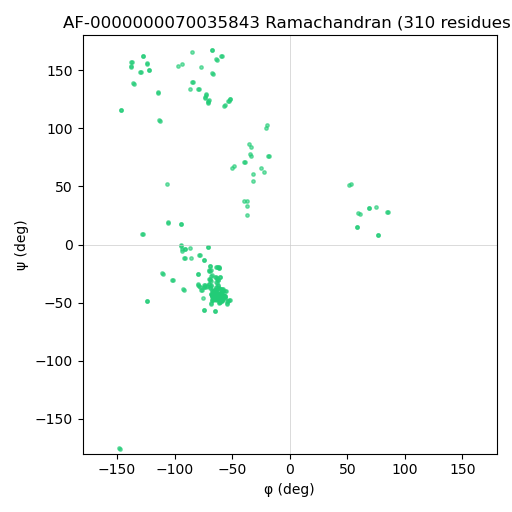 CYS B 1 33 ? 3.389 -7.84 -1.302 1 97.69 33 CYS B C 1
ATOM 1541 O O . CYS B 1 33 ? 4.105 -8.672 -0.741 1 97.69 33 CYS B O 1
ATOM 1543 N N . GLU B 1 34 ? 3.816 -7.066 -2.219 1 98 34 GLU B N 1
ATOM 1544 C CA . GLU B 1 34 ? 5.191 -7.16 -2.695 1 98 34 GLU B CA 1
ATOM 1545 C C . GLU B 1 34 ? 6.184 -6.793 -1.597 1 98 34 GLU B C 1
ATOM 1547 O O . GLU B 1 34 ? 7.152 -7.52 -1.359 1 98 34 GLU B O 1
ATOM 1552 N N . VAL B 1 35 ? 5.93 -5.719 -0.93 1 98.56 35 VAL B N 1
ATOM 1553 C CA . VAL B 1 35 ? 6.844 -5.23 0.096 1 98.56 35 VAL B CA 1
ATOM 1554 C C . VAL B 1 35 ? 6.922 -6.234 1.242 1 98.56 35 VAL B C 1
ATOM 1556 O O . VAL B 1 35 ? 8.016 -6.574 1.703 1 98.56 35 VAL B O 1
ATOM 1559 N N . VAL B 1 36 ? 5.789 -6.762 1.653 1 98.38 36 VAL B N 1
ATOM 1560 C CA . VAL B 1 36 ? 5.758 -7.715 2.758 1 98.38 36 VAL B CA 1
ATOM 1561 C C . VAL B 1 36 ? 6.457 -9.008 2.344 1 98.38 36 VAL B C 1
ATOM 1563 O O . VAL B 1 36 ? 7.27 -9.547 3.098 1 98.38 36 VAL B O 1
ATOM 1566 N N . PHE B 1 37 ? 6.156 -9.477 1.15 1 97.75 37 PHE B N 1
ATOM 1567 C CA . PHE B 1 37 ? 6.734 -10.727 0.68 1 97.75 37 PHE B CA 1
ATOM 1568 C C . PHE B 1 37 ? 8.25 -10.633 0.607 1 97.75 37 PHE B C 1
ATOM 1570 O O . PHE B 1 37 ? 8.961 -11.5 1.123 1 97.75 37 PHE B O 1
ATOM 1577 N N . THR B 1 38 ? 8.75 -9.586 -0.023 1 97.94 38 THR B N 1
ATOM 1578 C CA . THR B 1 38 ? 10.195 -9.453 -0.213 1 97.94 38 THR B CA 1
ATOM 1579 C C . THR B 1 38 ? 10.891 -9.164 1.113 1 97.94 38 THR B C 1
ATOM 1581 O O . THR B 1 38 ? 12.031 -9.578 1.327 1 97.94 38 THR B O 1
ATOM 1584 N N . ALA B 1 39 ? 10.258 -8.438 2.002 1 98.62 39 ALA B N 1
ATOM 1585 C CA . ALA B 1 39 ? 10.828 -8.164 3.318 1 98.62 39 ALA B CA 1
ATOM 1586 C C . ALA B 1 39 ? 10.961 -9.445 4.133 1 98.62 39 ALA B C 1
ATOM 1588 O O . ALA B 1 39 ? 12.008 -9.695 4.742 1 98.62 39 ALA B O 1
ATOM 1589 N N . VAL B 1 40 ? 9.883 -10.25 4.102 1 97.69 40 VAL B N 1
ATOM 1590 C CA . VAL B 1 40 ? 9.883 -11.5 4.859 1 97.69 40 VAL B CA 1
ATOM 1591 C C . VAL B 1 40 ? 10.922 -12.453 4.277 1 97.69 40 VAL B C 1
ATOM 1593 O O . VAL B 1 40 ? 11.664 -13.102 5.02 1 97.69 40 VAL B O 1
ATOM 1596 N N . TRP B 1 41 ? 10.914 -12.5 2.979 1 95.81 41 TRP B N 1
ATOM 1597 C CA . TRP B 1 41 ? 11.891 -13.367 2.332 1 95.81 41 TRP B CA 1
ATOM 1598 C C . TRP B 1 41 ? 13.312 -12.945 2.705 1 95.81 41 TRP B C 1
ATOM 1600 O O . TRP B 1 41 ? 14.141 -13.789 3.051 1 95.81 41 TRP B O 1
ATOM 1610 N N . ASP B 1 42 ? 13.617 -11.656 2.621 1 97.12 42 ASP B N 1
ATOM 1611 C CA . ASP B 1 42 ? 14.938 -11.141 2.973 1 97.12 42 ASP B CA 1
ATOM 1612 C C . ASP B 1 42 ? 15.258 -11.414 4.441 1 97.12 42 ASP B C 1
ATOM 1614 O O . ASP B 1 42 ? 16.375 -11.828 4.77 1 97.12 42 ASP B O 1
ATOM 1618 N N . TRP B 1 43 ? 14.32 -11.195 5.301 1 97.62 43 TRP B N 1
ATOM 1619 C CA . TRP B 1 43 ? 14.523 -11.422 6.73 1 97.62 43 TRP B CA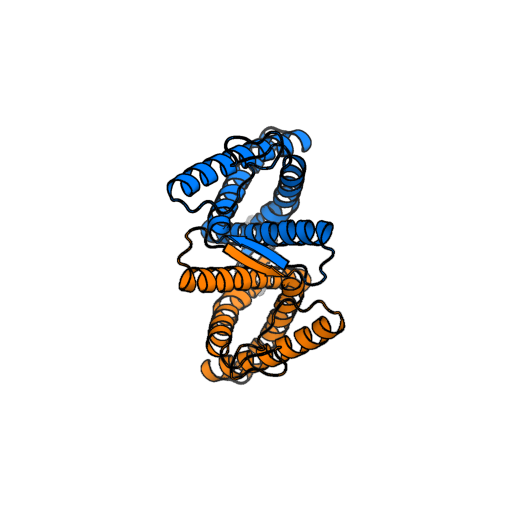 1
ATOM 1620 C C . TRP B 1 43 ? 14.828 -12.891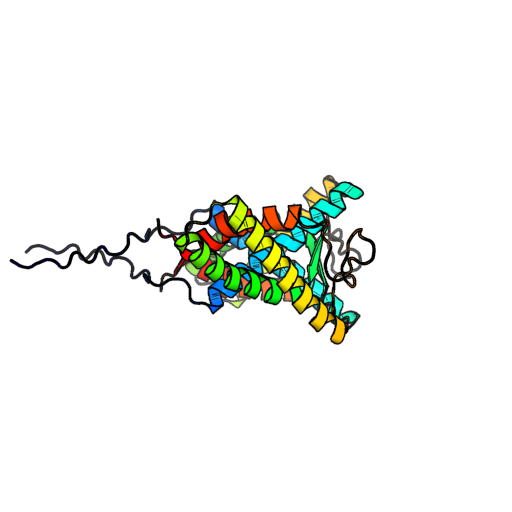 7.008 1 97.62 43 TRP B C 1
ATOM 1622 O O . TRP B 1 43 ? 15.664 -13.203 7.859 1 97.62 43 TRP B O 1
ATOM 1632 N N . CYS B 1 44 ? 14.195 -13.82 6.301 1 96.25 44 CYS B N 1
ATOM 1633 C CA . CYS B 1 44 ? 14.414 -15.25 6.488 1 96.25 44 CYS B CA 1
ATOM 1634 C C . CYS B 1 44 ? 15.852 -15.633 6.145 1 96.25 44 CYS B C 1
ATOM 1636 O O . CYS B 1 44 ? 16.422 -16.531 6.762 1 96.25 44 CYS B O 1
ATOM 1638 N N . ILE B 1 45 ? 16.438 -14.898 5.25 1 95.5 45 ILE B N 1
ATOM 1639 C CA . ILE B 1 45 ? 17.781 -15.227 4.773 1 95.5 45 ILE B CA 1
ATOM 1640 C C . ILE B 1 45 ? 18.812 -14.477 5.605 1 95.5 45 ILE B C 1
ATOM 1642 O O . ILE B 1 45 ? 19.844 -15.055 5.996 1 95.5 45 ILE B O 1
ATOM 1646 N N . THR B 1 46 ? 18.578 -13.219 6 1 97.12 46 THR B N 1
ATOM 1647 C CA . THR B 1 46 ? 19.625 -12.367 6.551 1 97.12 46 THR B CA 1
ATOM 1648 C C . THR B 1 46 ? 19.391 -12.102 8.031 1 97.12 46 THR B C 1
ATOM 1650 O O . THR B 1 46 ? 20.297 -11.68 8.75 1 97.12 46 THR B O 1
ATOM 1653 N N . GLN B 1 47 ? 18.109 -12.211 8.492 1 97.62 47 GLN B N 1
ATOM 1654 C CA . GLN B 1 47 ? 17.672 -11.859 9.844 1 97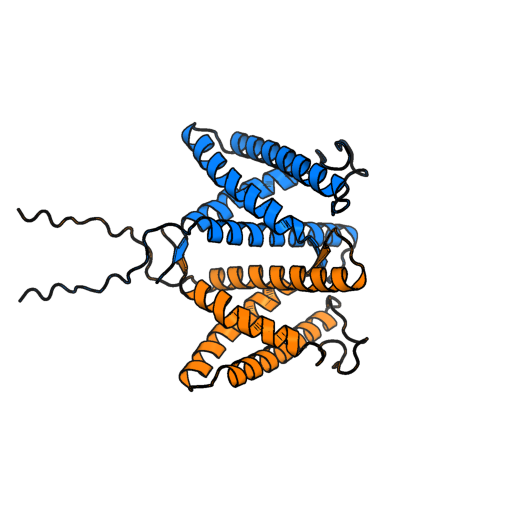.62 47 GLN B CA 1
ATOM 1655 C C . GLN B 1 47 ? 17.953 -10.391 10.141 1 97.62 47 GLN B C 1
ATOM 1657 O O . GLN B 1 47 ? 18.297 -10.031 11.273 1 97.62 47 GLN B O 1
ATOM 1662 N N . ASP B 1 48 ? 17.969 -9.672 9.117 1 97.69 48 ASP B N 1
ATOM 1663 C CA . ASP B 1 48 ? 18.141 -8.227 9.258 1 97.69 48 ASP B CA 1
ATOM 1664 C C . ASP B 1 48 ? 16.891 -7.578 9.852 1 97.69 48 ASP B C 1
ATOM 1666 O O . ASP B 1 48 ? 15.805 -7.688 9.289 1 97.69 48 ASP B O 1
ATOM 1670 N N . ARG B 1 49 ? 17.016 -6.863 10.953 1 97.88 49 ARG B N 1
ATOM 1671 C CA . ARG B 1 49 ? 15.898 -6.324 11.719 1 97.88 49 ARG B CA 1
ATOM 1672 C C . ARG B 1 49 ? 15.336 -5.074 11.055 1 97.88 49 ARG B C 1
ATOM 1674 O O . ARG B 1 49 ? 14.297 -4.562 11.469 1 97.88 49 ARG B O 1
ATOM 1681 N N . ARG B 1 50 ? 15.969 -4.57 10.086 1 98 50 ARG B N 1
ATOM 1682 C CA . ARG B 1 50 ? 15.438 -3.418 9.359 1 98 50 ARG B CA 1
ATOM 1683 C C . ARG B 1 50 ? 14.211 -3.805 8.539 1 98 50 ARG B C 1
ATOM 1685 O O . ARG B 1 50 ? 13.422 -2.941 8.148 1 98 50 ARG B O 1
ATOM 1692 N N . LEU B 1 51 ? 14.023 -5.078 8.203 1 98.62 51 LEU B N 1
ATOM 1693 C CA . LEU B 1 51 ? 12.852 -5.633 7.535 1 98.62 51 LEU B CA 1
ATOM 1694 C C . LEU B 1 51 ? 12.539 -4.867 6.254 1 98.62 51 LEU B C 1
ATOM 1696 O O . LEU B 1 51 ? 11.398 -4.441 6.039 1 98.62 51 LEU B O 1
ATOM 1700 N N . THR B 1 52 ? 13.531 -4.715 5.422 1 98.31 52 THR B N 1
ATOM 1701 C CA . THR B 1 52 ? 13.406 -3.965 4.18 1 98.31 52 THR B CA 1
ATOM 1702 C C . THR B 1 52 ? 12.727 -4.809 3.105 1 98.31 52 THR B C 1
ATOM 1704 O O . THR B 1 52 ? 12.992 -6.004 2.984 1 98.31 52 THR B O 1
ATOM 1707 N N . GLY B 1 53 ? 11.789 -4.227 2.43 1 98.62 53 GLY B N 1
ATOM 1708 C CA . GLY B 1 53 ? 11.109 -4.809 1.282 1 98.62 53 GLY B CA 1
ATOM 1709 C C . GLY B 1 53 ? 11.117 -3.906 0.063 1 98.62 53 GLY B C 1
ATOM 1710 O O . GLY B 1 53 ? 11.438 -2.719 0.166 1 98.62 53 GLY B O 1
ATOM 1711 N N . HIS B 1 54 ? 10.852 -4.508 -1.056 1 98.12 54 HIS B N 1
ATOM 1712 C CA . HIS B 1 54 ? 10.891 -3.725 -2.285 1 98.12 54 HIS B CA 1
ATOM 1713 C C . HIS B 1 54 ? 9.727 -4.082 -3.201 1 98.12 54 HIS B C 1
ATOM 1715 O O . HIS B 1 54 ? 9.094 -5.129 -3.037 1 98.12 54 HIS B O 1
ATOM 1721 N N . SER B 1 55 ? 9.422 -3.176 -4.043 1 98.44 55 SER B N 1
ATOM 1722 C CA . SER B 1 55 ? 8.461 -3.316 -5.133 1 98.44 55 SER B CA 1
ATOM 1723 C C . SER B 1 55 ? 8.859 -2.465 -6.332 1 98.44 55 SER B C 1
ATOM 1725 O O . SER B 1 55 ? 10.016 -2.074 -6.465 1 98.44 55 SER B O 1
ATOM 1727 N N . SER B 1 56 ? 8.047 -2.445 -7.285 1 98.62 56 SER B N 1
ATOM 1728 C CA . SER B 1 56 ? 8.195 -1.622 -8.484 1 98.62 56 SER B CA 1
ATOM 1729 C C . SER B 1 56 ? 6.918 -0.843 -8.781 1 98.62 56 SER B C 1
ATOM 1731 O O . SER B 1 56 ? 5.812 -1.312 -8.492 1 98.62 56 SER B O 1
ATOM 1733 N N . LEU B 1 57 ? 7.094 0.328 -9.359 1 98.69 57 LEU B N 1
ATOM 1734 C CA . LEU B 1 57 ? 5.898 1.075 -9.742 1 98.69 57 LEU B CA 1
ATOM 1735 C C . LEU B 1 57 ? 5.078 0.302 -10.766 1 98.69 57 LEU B C 1
ATOM 1737 O O . LEU B 1 57 ? 3.869 0.521 -10.891 1 98.69 57 LEU B O 1
ATOM 1741 N N . TRP B 1 58 ? 5.652 -0.637 -11.453 1 98.56 58 TRP B N 1
ATOM 1742 C CA . TRP B 1 58 ? 4.934 -1.475 -12.398 1 98.56 58 TRP B CA 1
ATOM 1743 C C . TRP B 1 58 ? 3.977 -2.42 -11.68 1 98.56 58 TRP B C 1
ATOM 1745 O O . TRP B 1 58 ? 2.996 -2.885 -12.266 1 98.56 58 TRP B O 1
ATOM 1755 N N . ALA B 1 59 ? 4.293 -2.664 -10.414 1 98 59 ALA B N 1
ATOM 1756 C CA . ALA B 1 59 ? 3.439 -3.551 -9.625 1 98 59 ALA B CA 1
ATOM 1757 C C . ALA B 1 59 ? 2.047 -2.957 -9.445 1 98 59 ALA B C 1
ATOM 1759 O O . ALA B 1 59 ? 1.062 -3.689 -9.32 1 98 59 ALA B O 1
ATOM 1760 N N . LEU B 1 60 ? 1.971 -1.632 -9.461 1 98.62 60 LEU B N 1
ATOM 1761 C CA . LEU B 1 60 ? 0.71 -0.956 -9.18 1 98.62 60 LEU B CA 1
ATOM 1762 C C . LEU B 1 60 ? -0.329 -1.272 -10.25 1 98.62 60 LEU B C 1
ATOM 1764 O O . LEU B 1 60 ? -1.364 -1.876 -9.953 1 98.62 60 LEU B O 1
ATOM 1768 N N . PRO B 1 61 ? -0.029 -0.979 -11.539 1 98.62 61 PRO B N 1
ATOM 1769 C CA . PRO B 1 61 ? -1.031 -1.344 -12.539 1 98.62 61 PRO B CA 1
ATOM 1770 C C . PRO B 1 61 ? -1.171 -2.855 -12.711 1 98.62 61 PRO B C 1
ATOM 1772 O O . PRO B 1 61 ? -2.262 -3.348 -13.008 1 98.62 61 PRO B O 1
ATOM 1775 N N . MET B 1 62 ? -0.099 -3.611 -12.516 1 98.75 62 MET B N 1
ATOM 1776 C CA . MET B 1 62 ? -0.125 -5.062 -12.68 1 98.75 62 MET B CA 1
ATOM 1777 C C . MET B 1 62 ? -1.067 -5.707 -11.664 1 98.75 62 MET B C 1
ATOM 1779 O O . MET B 1 62 ? -1.945 -6.488 -12.039 1 98.75 62 MET B O 1
ATOM 1783 N N . TYR B 1 63 ? -0.965 -5.348 -10.43 1 98.69 63 TYR B N 1
ATOM 1784 C CA . TYR B 1 63 ? -1.797 -5.93 -9.383 1 98.69 63 TYR B CA 1
ATOM 1785 C C . TYR B 1 63 ? -3.209 -5.359 -9.43 1 98.69 63 TYR B C 1
ATOM 1787 O O . TYR B 1 63 ? -4.184 -6.074 -9.172 1 98.69 63 TYR B O 1
ATOM 1795 N N . ALA B 1 64 ? -3.328 -4.059 -9.703 1 98.75 64 ALA B N 1
ATOM 1796 C CA . ALA B 1 64 ? -4.648 -3.439 -9.805 1 98.75 64 ALA B CA 1
ATOM 1797 C C . ALA B 1 64 ? -5.52 -4.176 -10.812 1 98.75 64 ALA B C 1
ATOM 1799 O O . ALA B 1 64 ? -6.641 -4.582 -10.5 1 98.75 64 ALA B O 1
ATOM 1800 N N . THR B 1 65 ? -4.992 -4.379 -12 1 98.69 65 THR B N 1
ATOM 1801 C CA . THR B 1 65 ? -5.77 -5.016 -13.055 1 98.69 65 THR B CA 1
ATOM 1802 C C . THR B 1 65 ? -5.961 -6.5 -12.766 1 98.69 65 THR B C 1
ATOM 1804 O O . THR B 1 65 ? -7.016 -7.066 -13.055 1 98.69 65 THR B O 1
ATOM 1807 N N . ALA B 1 66 ? -4.965 -7.129 -12.195 1 98.81 66 ALA B N 1
ATOM 1808 C CA . ALA B 1 66 ? -5.094 -8.539 -11.859 1 98.81 66 ALA B CA 1
ATOM 1809 C C . ALA B 1 66 ? -6.238 -8.773 -10.875 1 98.81 66 ALA B C 1
ATOM 1811 O O . ALA B 1 66 ? -7.105 -9.617 -11.117 1 98.81 66 ALA B O 1
ATOM 1812 N N . MET B 1 67 ? -6.242 -7.992 -9.805 1 98.75 67 MET B N 1
ATOM 1813 C CA . MET B 1 67 ? -7.266 -8.195 -8.789 1 98.75 67 MET B CA 1
ATOM 1814 C C . MET B 1 67 ? -8.641 -7.789 -9.305 1 98.75 67 MET B C 1
ATOM 1816 O O . MET B 1 67 ? -9.648 -8.375 -8.914 1 98.75 67 MET B O 1
ATOM 1820 N N . TYR B 1 68 ? -8.625 -6.828 -10.219 1 98.62 68 TYR B N 1
ATOM 1821 C CA . TYR B 1 68 ? -9.898 -6.449 -10.828 1 98.62 68 TYR B CA 1
ATOM 1822 C C . TYR B 1 68 ? -10.461 -7.594 -11.664 1 98.62 68 TYR B C 1
ATOM 1824 O O . TYR B 1 68 ? -11.656 -7.883 -11.602 1 98.62 68 TYR B O 1
ATOM 1832 N N . VAL B 1 69 ? -9.664 -8.242 -12.469 1 98.5 69 VAL B N 1
ATOM 1833 C CA . VAL B 1 69 ? -10.094 -9.398 -13.25 1 98.5 69 VAL B CA 1
ATOM 1834 C C . VAL B 1 69 ? -10.484 -10.539 -12.312 1 98.5 69 VAL B C 1
ATOM 1836 O O . VAL B 1 69 ? -11.477 -11.234 -12.547 1 98.5 69 VAL B O 1
ATOM 1839 N N . MET B 1 70 ? -9.719 -10.695 -11.273 1 98.56 70 MET B N 1
ATOM 1840 C CA . MET B 1 70 ? -10 -11.758 -10.312 1 98.56 70 MET B CA 1
ATOM 1841 C C . MET B 1 70 ? -11.352 -11.547 -9.656 1 98.56 70 MET B C 1
ATOM 1843 O O . MET B 1 70 ? -12.023 -12.508 -9.281 1 98.56 70 MET B O 1
ATOM 1847 N N . GLU B 1 71 ? -11.719 -10.273 -9.422 1 97.56 71 GLU B N 1
ATOM 1848 C CA . GLU B 1 71 ? -13.062 -9.961 -8.922 1 97.56 71 GLU B CA 1
ATOM 1849 C C . GLU B 1 71 ? -14.133 -10.609 -9.797 1 97.56 71 GLU B C 1
ATOM 1851 O O . GLU B 1 71 ? -15.047 -11.25 -9.281 1 97.56 71 GLU B O 1
ATOM 1856 N N . SER B 1 72 ? -14.008 -10.453 -11.117 1 97.12 72 SER B N 1
ATOM 1857 C CA . SER B 1 72 ? -14.953 -11.031 -12.062 1 97.12 72 SER B CA 1
ATOM 1858 C C . SER B 1 72 ? -14.859 -12.555 -12.078 1 97.12 72 SER B C 1
ATOM 1860 O O . SER B 1 72 ? -15.883 -13.242 -12.156 1 97.12 72 SER B O 1
ATOM 1862 N N . LEU B 1 73 ? -13.641 -13.039 -12.055 1 98.12 73 LEU B N 1
ATOM 1863 C CA . LEU B 1 73 ? -13.422 -14.484 -12.023 1 98.12 73 LEU B CA 1
ATOM 1864 C C . LEU B 1 73 ? -14.07 -15.109 -10.797 1 98.12 73 LEU B C 1
ATOM 1866 O O . LEU B 1 73 ? -14.734 -16.141 -10.891 1 98.12 73 LEU B O 1
ATOM 1870 N N . ARG B 1 74 ? -13.82 -14.445 -9.703 1 98.06 74 ARG B N 1
ATOM 1871 C CA . ARG B 1 74 ? -14.422 -14.898 -8.453 1 98.06 74 ARG B CA 1
ATOM 1872 C C . ARG B 1 74 ? -15.93 -15.031 -8.586 1 98.06 74 ARG B C 1
ATOM 1874 O O . ARG B 1 74 ? -16.5 -16.062 -8.219 1 98.06 74 ARG B O 1
ATOM 1881 N N . ALA B 1 75 ? -16.609 -14.023 -9.117 1 97.44 75 ALA B N 1
ATOM 1882 C CA . ALA B 1 75 ? -18.047 -14.023 -9.281 1 97.44 75 ALA B CA 1
ATOM 1883 C C . ALA B 1 75 ? -18.5 -15.18 -10.172 1 97.44 75 ALA B C 1
ATOM 1885 O O . ALA B 1 75 ? -19.469 -15.875 -9.859 1 97.44 75 ALA B O 1
ATOM 1886 N N . ARG B 1 76 ? -17.828 -15.422 -11.234 1 98.25 76 ARG B N 1
ATOM 1887 C CA . ARG B 1 76 ? -18.172 -16.469 -12.195 1 98.25 76 ARG B CA 1
ATOM 1888 C C . ARG B 1 76 ? -17.984 -17.844 -11.578 1 98.25 76 ARG B C 1
ATOM 1890 O O . ARG B 1 76 ? -18.844 -18.719 -11.727 1 98.25 76 ARG B O 1
ATOM 1897 N N . LEU B 1 77 ? -16.875 -18.031 -10.906 1 98.38 77 LEU B N 1
ATOM 1898 C CA . LEU B 1 77 ? -16.562 -19.328 -10.328 1 98.38 77 LEU B CA 1
ATOM 1899 C C . LEU B 1 77 ? -17.531 -19.672 -9.203 1 98.38 77 LEU B C 1
ATOM 1901 O O . LEU B 1 77 ? -17.938 -20.828 -9.047 1 98.38 77 LEU B O 1
ATOM 1905 N N . LEU B 1 78 ? -17.859 -18.703 -8.43 1 97.44 78 LEU B N 1
ATOM 1906 C CA . LEU B 1 78 ? -18.844 -18.906 -7.363 1 97.44 78 LEU B CA 1
ATOM 1907 C C . LEU B 1 78 ? -20.203 -19.234 -7.945 1 97.44 78 LEU B C 1
ATOM 1909 O O . LEU B 1 78 ? -20.906 -20.109 -7.43 1 97.44 78 LEU B O 1
ATOM 1913 N N . ALA B 1 79 ? -20.578 -18.547 -8.984 1 97.81 79 ALA B N 1
ATOM 1914 C CA . ALA B 1 79 ? -21.859 -18.797 -9.641 1 97.81 79 ALA B CA 1
ATOM 1915 C C . ALA B 1 79 ? -21.938 -20.234 -10.164 1 97.81 79 ALA B C 1
ATOM 1917 O O . ALA B 1 79 ? -23.031 -20.828 -10.188 1 97.81 79 ALA B O 1
ATOM 1918 N N . HIS B 1 80 ? -20.859 -20.828 -10.477 1 98.19 80 HIS B N 1
ATOM 1919 C CA . HIS B 1 80 ? -20.812 -22.172 -11.016 1 98.19 80 HIS B CA 1
ATOM 1920 C C . HIS B 1 80 ? -20.609 -23.203 -9.898 1 98.19 80 HIS B C 1
ATOM 1922 O O . HIS B 1 80 ? -20.453 -24.391 -10.172 1 98.19 80 HIS B O 1
ATOM 1928 N N . GLY B 1 81 ? -20.406 -22.797 -8.734 1 97.94 81 GLY B N 1
ATOM 1929 C CA . GLY B 1 81 ? -20.375 -23.688 -7.578 1 97.94 81 GLY B CA 1
ATOM 1930 C C . GLY B 1 81 ? -19.016 -24.312 -7.355 1 97.94 81 GLY B C 1
ATOM 1931 O O . GLY B 1 81 ? -18.906 -25.406 -6.777 1 97.94 81 GLY B O 1
ATOM 1932 N N . TRP B 1 82 ? -17.922 -23.656 -7.762 1 98 82 TRP B N 1
ATOM 1933 C CA . TRP B 1 82 ? -16.594 -24.203 -7.566 1 98 82 TRP B CA 1
ATOM 1934 C C . TRP B 1 82 ? -16.172 -24.109 -6.102 1 98 82 TRP B C 1
ATOM 1936 O O . TRP B 1 82 ? -16.297 -23.062 -5.477 1 98 82 TRP B O 1
ATOM 1946 N N . PRO B 1 83 ? -15.773 -25.266 -5.617 1 98.12 83 PRO B N 1
ATOM 1947 C CA . PRO B 1 83 ? -15.266 -25.203 -4.246 1 98.12 83 PRO B CA 1
ATOM 1948 C C . PRO B 1 83 ? -13.961 -24.438 -4.137 1 98.12 83 PRO B C 1
ATOM 1950 O O . PRO B 1 83 ? -13.305 -24.172 -5.148 1 98.12 83 PRO B O 1
ATOM 1953 N N . LEU B 1 84 ? -13.555 -24.109 -2.938 1 97.75 84 LEU B N 1
ATOM 1954 C CA . LEU B 1 84 ? -12.453 -23.188 -2.666 1 97.75 84 LEU B CA 1
ATOM 1955 C C . LEU B 1 84 ? -11.156 -23.703 -3.283 1 97.75 84 LEU B C 1
ATOM 1957 O O . LEU B 1 84 ? -10.438 -22.969 -3.955 1 97.75 84 LEU B O 1
ATOM 1961 N N . PRO B 1 85 ? -10.789 -25.016 -3.182 1 97.81 85 PRO B N 1
ATOM 1962 C CA . PRO B 1 85 ? -9.516 -25.453 -3.746 1 97.81 85 PRO B CA 1
ATOM 1963 C C . PRO B 1 85 ? -9.453 -25.297 -5.262 1 97.81 85 PRO B C 1
ATOM 1965 O O . PRO B 1 85 ? -8.398 -24.984 -5.812 1 97.81 85 PRO B O 1
ATOM 1968 N N . LEU B 1 86 ? -10.562 -25.453 -5.867 1 98.12 86 LEU B N 1
ATOM 1969 C CA . LEU B 1 86 ? -10.594 -25.297 -7.316 1 98.12 86 LEU B CA 1
ATOM 1970 C C . LEU B 1 86 ? -10.508 -23.828 -7.715 1 98.12 86 LEU B C 1
ATOM 1972 O O . LEU B 1 86 ? -9.883 -23.5 -8.727 1 98.12 86 LEU B O 1
ATOM 1976 N N . ARG B 1 87 ? -11.133 -22.969 -6.922 1 98.44 87 ARG B N 1
ATOM 1977 C CA . ARG B 1 87 ? -11.023 -21.547 -7.207 1 98.44 87 ARG B CA 1
ATOM 1978 C C . ARG B 1 87 ? -9.586 -21.047 -7.031 1 98.44 87 ARG B C 1
ATOM 1980 O O . ARG B 1 87 ? -9.086 -20.281 -7.844 1 98.44 87 ARG B O 1
ATOM 1987 N N . LEU B 1 88 ? -8.922 -21.547 -6.008 1 98.38 88 LEU B N 1
ATOM 1988 C CA . LEU B 1 88 ? -7.543 -21.156 -5.762 1 98.38 88 LEU B CA 1
ATOM 1989 C C . LEU B 1 88 ? -6.633 -21.609 -6.898 1 98.38 88 LEU B C 1
ATOM 1991 O O . LEU B 1 88 ? -5.703 -20.906 -7.281 1 98.38 88 LEU B O 1
ATOM 1995 N N . MET B 1 89 ? -6.91 -22.781 -7.434 1 97.81 89 MET B N 1
ATOM 1996 C CA . MET B 1 89 ? -6.145 -23.266 -8.578 1 97.81 89 MET B CA 1
ATOM 1997 C C . MET B 1 89 ? -6.379 -22.406 -9.805 1 97.81 89 MET B C 1
ATOM 1999 O O . MET B 1 89 ? -5.438 -22.094 -10.539 1 97.81 89 MET B O 1
ATOM 2003 N N . ALA B 1 90 ? -7.586 -22.078 -10.008 1 98.25 90 ALA B N 1
ATOM 2004 C CA . ALA B 1 90 ? -7.918 -21.203 -11.133 1 98.25 90 ALA B CA 1
ATOM 2005 C C . ALA B 1 90 ? -7.238 -19.844 -10.984 1 98.25 90 ALA B C 1
ATOM 2007 O O . ALA B 1 90 ? -6.711 -19.297 -11.953 1 98.25 90 ALA B O 1
ATOM 2008 N N . TYR B 1 91 ? -7.262 -19.281 -9.75 1 98.69 91 TYR B N 1
ATOM 2009 C CA . TYR B 1 91 ? -6.598 -18.016 -9.5 1 98.69 91 TYR B CA 1
ATOM 2010 C C . TYR B 1 91 ? -5.102 -18.125 -9.766 1 98.69 91 TYR B C 1
ATOM 2012 O O . TYR B 1 91 ? -4.508 -17.219 -10.367 1 98.69 91 TYR B O 1
ATOM 2020 N N . ALA B 1 92 ? -4.512 -19.203 -9.305 1 98.25 92 ALA B N 1
ATOM 2021 C CA . ALA B 1 92 ? -3.074 -19.375 -9.492 1 98.25 92 ALA B CA 1
ATOM 2022 C C . ALA B 1 92 ? -2.713 -19.422 -10.969 1 98.25 92 ALA B C 1
ATOM 2024 O O . ALA B 1 92 ? -1.734 -18.812 -11.398 1 98.25 92 ALA B O 1
ATOM 2025 N N . LEU B 1 93 ? -3.479 -20.125 -11.719 1 97.94 93 LEU B N 1
ATOM 2026 C CA . LEU B 1 93 ? -3.246 -20.219 -13.156 1 97.94 93 LEU B CA 1
ATOM 2027 C C . LEU B 1 93 ? -3.383 -18.844 -13.805 1 97.94 93 LEU B C 1
ATOM 2029 O O . LEU B 1 93 ? -2.564 -18.469 -14.648 1 97.94 93 LEU B O 1
ATOM 2033 N N . PHE B 1 94 ? -4.406 -18.172 -13.453 1 98.75 94 PHE B N 1
ATOM 2034 C CA . PHE B 1 94 ? -4.605 -16.828 -13.969 1 98.75 94 PHE B CA 1
ATOM 2035 C C . PHE B 1 94 ? -3.424 -15.93 -13.617 1 98.75 94 PHE B C 1
ATOM 2037 O O . PHE B 1 94 ? -2.932 -15.172 -14.453 1 98.75 94 PHE B O 1
ATOM 2044 N N . ILE B 1 95 ? -2.953 -15.977 -12.312 1 98.69 95 ILE B N 1
ATOM 2045 C CA . ILE B 1 95 ? -1.854 -15.148 -11.836 1 98.69 95 ILE B CA 1
ATOM 2046 C C . ILE B 1 95 ? -0.595 -15.438 -12.648 1 98.69 95 ILE B C 1
ATOM 2048 O O . ILE B 1 95 ? 0.109 -14.523 -13.07 1 98.69 95 ILE B O 1
ATOM 2052 N N . TYR B 1 96 ? -0.346 -16.703 -12.922 1 98.38 96 TYR B N 1
ATOM 2053 C CA . TYR B 1 96 ? 0.811 -17.078 -13.727 1 98.38 96 TYR B CA 1
ATOM 2054 C C . TYR B 1 96 ? 0.704 -16.484 -15.133 1 98.38 96 TYR B C 1
ATOM 2056 O O . TYR B 1 96 ? 1.685 -15.969 -15.672 1 98.38 96 TYR B O 1
ATOM 2064 N N . LEU B 1 97 ? -0.447 -16.609 -15.688 1 98.38 97 LEU B N 1
ATOM 2065 C CA . LEU B 1 97 ? -0.656 -16.078 -17.031 1 98.38 97 LEU B CA 1
ATOM 2066 C C . LEU B 1 97 ? -0.471 -14.562 -17.047 1 98.38 97 LEU B C 1
ATOM 2068 O O . LEU B 1 97 ? 0.21 -14.023 -17.922 1 98.38 97 LEU B O 1
ATOM 2072 N N . TRP B 1 98 ? -1.075 -13.914 -16.094 1 98.69 98 TRP B N 1
ATOM 2073 C CA . TRP B 1 98 ? -0.992 -12.461 -15.984 1 98.69 98 TRP B CA 1
ATOM 2074 C C . TRP B 1 98 ? 0.451 -12.008 -15.781 1 98.69 98 TRP B C 1
ATOM 2076 O O . TRP B 1 98 ? 0.913 -11.07 -16.422 1 98.69 98 TRP B O 1
ATOM 2086 N N . GLU B 1 99 ? 1.129 -12.664 -14.859 1 98.31 99 GLU B N 1
ATOM 2087 C CA . GLU B 1 99 ? 2.535 -12.383 -14.586 1 98.31 99 GLU B CA 1
ATOM 2088 C C . GLU B 1 99 ? 3.391 -12.578 -15.836 1 98.31 99 GLU B C 1
ATOM 2090 O O . GLU B 1 99 ? 4.254 -11.758 -16.141 1 98.31 99 GLU B O 1
ATOM 2095 N N . PHE B 1 100 ? 3.123 -13.609 -16.516 1 98.31 100 PHE B N 1
ATOM 2096 C CA . PHE B 1 100 ? 3.889 -13.898 -17.719 1 98.31 100 PHE B CA 1
ATOM 2097 C C . PHE B 1 100 ? 3.668 -12.82 -18.766 1 98.31 100 PHE B C 1
ATOM 2099 O O . PHE B 1 100 ? 4.625 -12.344 -19.375 1 98.31 100 PHE B O 1
ATOM 2106 N N . LEU B 1 101 ? 2.473 -12.398 -18.969 1 98.44 101 LEU B N 1
ATOM 2107 C CA . LEU B 1 101 ? 2.139 -11.406 -19.984 1 98.44 101 LEU B CA 1
ATOM 2108 C C . LEU B 1 101 ? 2.732 -10.047 -19.625 1 98.44 101 LEU B C 1
ATOM 2110 O O . LEU B 1 101 ? 3.318 -9.375 -20.484 1 98.44 101 LEU B O 1
ATOM 2114 N N . TRP B 1 102 ? 2.625 -9.656 -18.391 1 98.5 102 TRP B N 1
ATOM 2115 C CA . TRP B 1 102 ? 3.242 -8.414 -17.953 1 98.5 102 TRP B CA 1
ATOM 2116 C C . TRP B 1 102 ? 4.762 -8.484 -18.062 1 98.5 102 TRP B C 1
ATOM 2118 O O . TRP B 1 102 ? 5.406 -7.539 -18.516 1 98.5 102 TRP B O 1
ATOM 2128 N N . GLY B 1 103 ? 5.285 -9.602 -17.578 1 98.31 103 GLY B N 1
ATOM 2129 C CA . GLY B 1 103 ? 6.723 -9.781 -17.688 1 98.31 103 GLY B CA 1
ATOM 2130 C C . GLY B 1 103 ? 7.238 -9.688 -19.109 1 98.31 103 GLY B C 1
ATOM 2131 O O . GLY B 1 103 ? 8.25 -9.039 -19.375 1 98.31 103 GLY B O 1
ATOM 2132 N N . LEU B 1 104 ? 6.578 -10.336 -20.016 1 98 104 LEU B N 1
ATOM 2133 C CA . LEU B 1 104 ? 6.949 -10.297 -21.422 1 98 104 LEU B CA 1
ATOM 2134 C C . LEU B 1 104 ? 6.934 -8.867 -21.953 1 98 104 LEU B C 1
ATOM 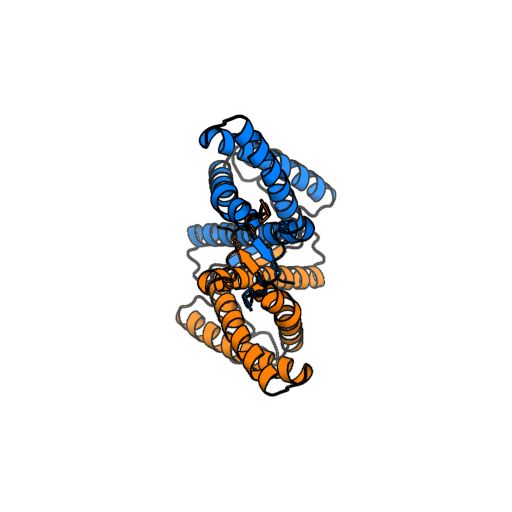2136 O O . LEU B 1 104 ? 7.883 -8.438 -22.609 1 98 104 LEU B O 1
ATOM 2140 N N . GLY B 1 105 ? 5.891 -8.133 -21.703 1 98.19 105 GLY B N 1
ATOM 2141 C CA . GLY B 1 105 ? 5.812 -6.75 -22.125 1 98.19 105 GLY B CA 1
ATOM 2142 C C . GLY B 1 105 ? 6.918 -5.883 -21.547 1 98.19 105 GLY B C 1
ATOM 2143 O O . GLY B 1 105 ? 7.555 -5.113 -22.266 1 98.19 105 GLY B O 1
ATOM 2144 N N . LEU B 1 106 ? 7.109 -6.047 -20.281 1 98.38 106 LEU B N 1
ATOM 2145 C CA . LEU B 1 106 ? 8.117 -5.234 -19.609 1 98.38 106 LEU B CA 1
ATOM 2146 C C . LEU B 1 106 ? 9.523 -5.621 -20.062 1 98.38 106 LEU B C 1
ATOM 2148 O O . LEU B 1 106 ? 10.406 -4.77 -20.156 1 98.38 106 LEU B O 1
ATOM 2152 N N . MET B 1 107 ? 9.68 -6.918 -20.312 1 97.06 107 MET B N 1
ATOM 2153 C CA . MET B 1 107 ? 10.961 -7.383 -20.828 1 97.06 107 MET B CA 1
ATOM 2154 C C . MET B 1 107 ? 11.281 -6.727 -22.156 1 97.06 107 MET B C 1
ATOM 2156 O O . MET B 1 107 ? 12.414 -6.301 -22.391 1 97.06 107 MET B O 1
ATOM 2160 N N . PHE B 1 108 ? 10.328 -6.531 -22.984 1 97.19 108 PHE B N 1
ATOM 2161 C CA . PHE B 1 108 ? 10.516 -5.906 -24.281 1 97.19 108 PHE B CA 1
ATOM 2162 C C . PHE B 1 108 ? 10.891 -4.438 -24.141 1 97.19 108 PHE B C 1
ATOM 2164 O O . PHE B 1 108 ? 11.617 -3.889 -24.969 1 97.19 108 PHE B O 1
ATOM 2171 N N . LEU B 1 109 ? 10.492 -3.854 -23.078 1 97.19 109 LEU B N 1
ATOM 2172 C CA . LEU B 1 109 ? 10.766 -2.443 -22.828 1 97.19 109 LEU B CA 1
ATOM 2173 C C . LEU B 1 109 ? 12.031 -2.271 -21.984 1 97.19 109 LEU B C 1
ATOM 2175 O O . LEU B 1 109 ? 12.398 -1.148 -21.641 1 97.19 109 LEU B O 1
ATOM 2179 N N . GLY B 1 110 ? 12.617 -3.422 -21.625 1 96.62 110 GLY B N 1
ATOM 2180 C CA . GLY B 1 110 ? 13.789 -3.357 -20.766 1 96.62 110 GLY B CA 1
ATOM 2181 C C . GLY B 1 110 ? 13.469 -2.881 -19.359 1 96.62 110 GLY B C 1
ATOM 2182 O O . GLY B 1 110 ? 14.305 -2.24 -18.719 1 96.62 110 GLY B O 1
ATOM 2183 N N . ALA B 1 111 ? 12.281 -3.195 -18.891 1 98 111 ALA B N 1
ATOM 2184 C CA . ALA B 1 111 ? 11.805 -2.59 -17.641 1 98 111 ALA B CA 1
ATOM 2185 C C . ALA B 1 111 ? 11.336 -3.656 -16.656 1 98 111 ALA B C 1
ATOM 2187 O O . ALA B 1 111 ? 10.719 -3.342 -15.641 1 98 111 ALA B O 1
ATOM 2188 N N . CYS B 1 112 ? 11.57 -4.93 -16.922 1 97.75 112 CYS B N 1
ATOM 2189 C CA . CYS B 1 112 ? 11.102 -5.988 -16.031 1 97.75 112 CYS B CA 1
ATOM 2190 C C . CYS B 1 112 ? 11.883 -6 -14.727 1 97.75 112 CYS B C 1
ATOM 2192 O O . CYS B 1 112 ? 13.094 -6.234 -14.727 1 97.75 112 CYS B O 1
ATOM 2194 N N . PRO B 1 113 ? 11.164 -5.863 -13.641 1 97.06 113 PRO B N 1
ATOM 2195 C CA . PRO B 1 113 ? 11.891 -5.684 -12.383 1 97.06 113 PRO B CA 1
ATOM 2196 C C . PRO B 1 113 ? 12.18 -7.004 -11.672 1 97.06 113 PRO B C 1
ATOM 2198 O O . PRO B 1 113 ? 12.773 -7.016 -10.594 1 97.06 113 PRO B O 1
ATOM 2201 N N . TRP B 1 114 ? 11.711 -8.109 -12.18 1 96.19 114 TRP B N 1
ATOM 2202 C CA . TRP B 1 114 ? 12 -9.391 -11.539 1 96.19 114 TRP B CA 1
ATOM 2203 C C . TRP B 1 114 ? 12.656 -10.352 -12.523 1 96.19 114 TRP B C 1
ATOM 2205 O O . TRP B 1 114 ? 12.586 -10.156 -13.734 1 96.19 114 TRP B O 1
ATOM 2215 N N . ASP B 1 115 ? 13.383 -11.281 -11.953 1 95.75 115 ASP B N 1
ATOM 2216 C CA . ASP B 1 115 ? 14.07 -12.312 -12.734 1 95.75 115 ASP B CA 1
ATOM 2217 C C . ASP B 1 115 ? 14.117 -13.633 -11.969 1 95.75 115 ASP B C 1
ATOM 2219 O O . ASP B 1 115 ? 14.812 -13.75 -10.953 1 95.75 115 ASP B O 1
ATOM 2223 N N . TYR B 1 116 ? 13.43 -14.617 -12.57 1 95.88 116 TYR B N 1
ATOM 2224 C CA . TYR B 1 116 ? 13.359 -15.906 -11.898 1 95.88 116 TYR B CA 1
ATOM 2225 C C . TYR B 1 116 ? 14.258 -16.938 -12.578 1 95.88 116 TYR B C 1
ATOM 2227 O O . TYR B 1 116 ? 14.094 -18.141 -12.391 1 95.88 116 TYR B O 1
ATOM 2235 N N . SER B 1 117 ? 15.234 -16.531 -13.359 1 94.19 117 SER B N 1
ATOM 2236 C CA . SER B 1 117 ? 16.109 -17.422 -14.117 1 94.19 117 SER B CA 1
ATOM 2237 C C . SER B 1 117 ? 16.922 -18.312 -13.18 1 94.19 117 SER B C 1
ATOM 2239 O O . SER B 1 117 ? 17.344 -19.406 -13.57 1 94.19 117 SER B O 1
ATOM 2241 N N . GLY B 1 118 ? 17.047 -17.969 -11.984 1 91.94 118 GLY B N 1
ATOM 2242 C CA . GLY B 1 118 ? 17.797 -18.75 -11.023 1 91.94 118 GLY B CA 1
ATOM 2243 C C . GLY B 1 118 ? 16.969 -19.844 -10.367 1 91.94 118 GLY B C 1
ATOM 2244 O O . GLY B 1 118 ? 17.5 -20.672 -9.617 1 91.94 118 GLY B O 1
ATOM 2245 N N . PHE B 1 119 ? 15.734 -19.938 -10.656 1 91.81 119 PHE B N 1
ATOM 2246 C CA . PHE B 1 119 ? 14.844 -20.938 -10.062 1 91.81 119 PHE B CA 1
ATOM 2247 C C . PHE B 1 119 ? 14.766 -22.172 -10.945 1 91.81 119 PHE B C 1
ATOM 2249 O O . PHE B 1 119 ? 14.969 -22.094 -12.156 1 91.81 119 PHE B O 1
ATOM 2256 N N . ARG B 1 120 ? 14.469 -23.344 -10.57 1 89.81 120 ARG B N 1
ATOM 2257 C CA . ARG B 1 120 ? 14.469 -24.625 -11.281 1 89.81 120 ARG B CA 1
ATOM 2258 C C . ARG B 1 120 ? 13.273 -24.719 -12.227 1 89.81 120 ARG B C 1
ATOM 2260 O O . ARG B 1 120 ? 13.414 -25.156 -13.367 1 89.81 120 ARG B O 1
ATOM 2267 N N . TYR B 1 121 ? 12.094 -24.391 -11.859 1 93.19 121 TYR B N 1
ATOM 2268 C CA . TYR B 1 121 ? 10.875 -24.531 -12.648 1 93.19 121 TYR B CA 1
ATOM 2269 C C . TYR B 1 121 ? 10.383 -23.172 -13.141 1 93.19 121 TYR B C 1
ATOM 2271 O O . TYR B 1 121 ? 9.203 -22.844 -13.008 1 93.19 121 TYR B O 1
ATOM 2279 N N . ASN B 1 122 ? 11.414 -22.5 -13.773 1 94.44 122 ASN B N 1
ATOM 2280 C CA . ASN B 1 122 ? 11.031 -21.188 -14.297 1 94.44 122 ASN B CA 1
ATOM 2281 C C . ASN B 1 122 ? 10.68 -21.266 -15.781 1 94.44 122 ASN B C 1
ATOM 2283 O O . ASN B 1 122 ? 11.07 -22.203 -16.469 1 94.44 122 ASN B O 1
ATOM 2287 N N . LEU B 1 123 ? 9.891 -20.438 -16.297 1 94.69 123 LEU B N 1
ATOM 2288 C CA . LEU B 1 123 ? 9.57 -20.234 -17.719 1 94.69 123 LEU B CA 1
ATOM 2289 C C . LEU B 1 123 ? 10.062 -18.891 -18.203 1 94.69 123 LEU B C 1
ATOM 2291 O O . LEU B 1 123 ? 9.484 -17.844 -17.859 1 94.69 123 LEU B O 1
ATOM 2295 N N . CYS B 1 124 ? 11.203 -18.812 -19.062 1 94.31 124 CYS B N 1
ATOM 2296 C CA . CYS B 1 124 ? 11.805 -17.625 -19.656 1 94.31 124 CYS B CA 1
ATOM 2297 C C . CYS B 1 124 ? 12.234 -16.625 -18.594 1 94.31 124 CYS B C 1
ATOM 2299 O O . CYS B 1 124 ? 12.328 -15.422 -18.859 1 94.31 124 CYS B O 1
ATOM 2301 N N . GLY B 1 125 ? 12.305 -17.094 -17.25 1 95.94 125 GLY B N 1
ATOM 2302 C CA . GLY B 1 125 ? 12.68 -16.219 -16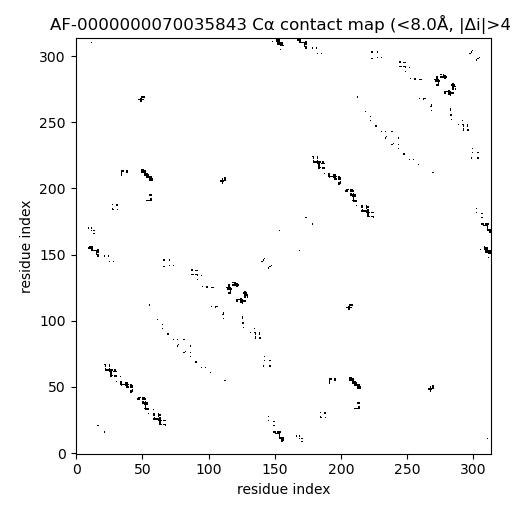.156 1 95.94 125 GLY B CA 1
ATOM 2303 C C . GLY B 1 125 ? 11.555 -15.289 -15.734 1 95.94 125 GLY B C 1
ATOM 2304 O O . GLY B 1 125 ? 11.758 -14.406 -14.906 1 95.94 125 GLY B O 1
ATOM 2305 N N . LEU B 1 126 ? 10.438 -15.508 -16.266 1 97.38 126 LEU B N 1
ATOM 2306 C CA . LEU B 1 126 ? 9.336 -14.586 -16.031 1 97.38 126 LEU B CA 1
ATOM 2307 C C . LEU B 1 126 ? 8.367 -15.141 -15 1 97.38 126 LEU B C 1
ATOM 2309 O O . LEU B 1 126 ? 7.688 -14.383 -14.297 1 97.38 126 LEU B O 1
ATOM 2313 N N . VAL B 1 127 ? 8.25 -16.438 -14.953 1 97.75 127 VAL B N 1
ATOM 2314 C CA . VAL B 1 127 ? 7.438 -17.094 -13.938 1 97.75 127 VAL B CA 1
ATOM 2315 C C . VAL B 1 127 ? 8.164 -18.312 -13.406 1 97.75 127 VAL B C 1
ATOM 2317 O O . VAL B 1 127 ? 9.07 -18.844 -14.062 1 97.75 127 VAL B O 1
ATOM 2320 N N . THR B 1 128 ? 7.871 -18.672 -12.203 1 97 128 THR B N 1
ATOM 2321 C CA . THR B 1 128 ? 8.414 -19.891 -11.617 1 97 128 THR B CA 1
ATOM 2322 C C . THR B 1 128 ? 7.328 -20.672 -10.875 1 97 128 THR B C 1
ATOM 2324 O O . THR B 1 128 ? 6.492 -20.078 -10.195 1 97 128 THR B O 1
ATOM 2327 N N . LEU B 1 129 ? 7.316 -21.969 -11.016 1 95.81 129 LEU B N 1
ATOM 2328 C CA . LEU B 1 129 ? 6.32 -22.828 -10.375 1 95.81 129 LEU B CA 1
ATOM 2329 C C . LEU B 1 129 ? 6.531 -22.859 -8.859 1 95.81 129 LEU B C 1
ATOM 2331 O O . LEU B 1 129 ? 5.625 -23.219 -8.109 1 95.81 129 LEU B O 1
ATOM 2335 N N . GLU B 1 130 ? 7.703 -22.469 -8.414 1 95.06 130 GLU B N 1
ATOM 2336 C CA . GLU B 1 130 ? 8.008 -22.469 -6.988 1 95.06 130 GLU B CA 1
ATOM 2337 C C . GLU B 1 130 ? 7.113 -21.484 -6.238 1 95.06 130 GLU B C 1
ATOM 2339 O O . GLU B 1 130 ? 6.965 -21.578 -5.02 1 95.06 130 GLU B O 1
ATOM 2344 N N . TYR B 1 131 ? 6.543 -20.562 -7.004 1 96.06 131 TYR B N 1
ATOM 2345 C CA . TYR B 1 131 ? 5.711 -19.547 -6.371 1 96.06 131 TYR B CA 1
ATOM 2346 C C . TYR B 1 131 ? 4.242 -19.953 -6.387 1 96.06 131 TYR B C 1
ATOM 2348 O O . TYR B 1 131 ? 3.369 -19.172 -6.02 1 96.06 131 TYR B O 1
ATOM 2356 N N . LEU B 1 132 ? 3.949 -21.25 -6.605 1 96.69 132 LEU B N 1
ATOM 2357 C CA . LEU B 1 132 ? 2.568 -21.719 -6.609 1 96.69 132 LEU B CA 1
ATOM 2358 C C . LEU B 1 132 ? 1.93 -21.547 -5.234 1 96.69 132 LEU B C 1
ATOM 2360 O O . LEU B 1 132 ? 0.79 -21.078 -5.133 1 96.69 132 LEU B O 1
ATOM 2364 N N . LEU B 1 133 ? 2.699 -21.891 -4.246 1 94.88 133 LEU B N 1
ATOM 2365 C CA . LEU B 1 133 ? 2.154 -21.812 -2.895 1 94.88 133 LEU B CA 1
ATOM 2366 C C . LEU B 1 133 ? 1.925 -20.359 -2.492 1 94.88 133 LEU B C 1
ATOM 2368 O O . LEU B 1 133 ? 0.816 -19.984 -2.102 1 94.88 133 LEU B O 1
ATOM 2372 N N . PRO B 1 134 ? 2.945 -19.422 -2.619 1 95.5 134 PRO B N 1
ATOM 2373 C CA . PRO B 1 134 ? 2.701 -18.016 -2.316 1 95.5 134 PRO B CA 1
ATOM 2374 C C . PRO B 1 134 ? 1.539 -17.438 -3.119 1 95.5 134 PRO B C 1
ATOM 2376 O O . PRO B 1 134 ? 0.735 -16.672 -2.582 1 95.5 134 PRO B O 1
ATOM 2379 N N . TRP B 1 135 ? 1.384 -17.766 -4.406 1 97.5 135 TRP B N 1
ATOM 2380 C CA . TRP B 1 135 ? 0.292 -17.266 -5.234 1 97.5 135 TRP B CA 1
ATOM 2381 C C . TRP B 1 135 ? -1.055 -17.766 -4.723 1 97.5 135 TRP B C 1
ATOM 2383 O O . TRP B 1 135 ? -2.037 -17.031 -4.711 1 97.5 135 TRP B O 1
ATOM 2393 N N . SER B 1 136 ? -1.087 -19.031 -4.285 1 97.56 136 SER B N 1
ATOM 2394 C CA . SER B 1 136 ? -2.328 -19.594 -3.771 1 97.56 136 SER B CA 1
ATOM 2395 C C . SER B 1 136 ? -2.738 -18.922 -2.461 1 97.56 136 SER B C 1
ATOM 2397 O O . SER B 1 136 ? -3.912 -18.609 -2.26 1 97.56 136 SER B O 1
ATOM 2399 N N . VAL B 1 137 ? -1.822 -18.734 -1.613 1 96.81 137 VAL B N 1
ATOM 2400 C CA . VAL B 1 137 ? -2.088 -18.062 -0.344 1 96.81 137 VAL B CA 1
ATOM 2401 C C . VAL B 1 137 ? -2.508 -16.625 -0.598 1 96.81 137 VAL B C 1
ATOM 2403 O O . VAL B 1 137 ? -3.475 -16.141 -0.005 1 96.81 137 VAL B O 1
ATOM 2406 N N . GLY B 1 138 ? -1.742 -15.953 -1.492 1 97.62 138 GLY B N 1
ATOM 2407 C CA . GLY B 1 138 ? -2.123 -14.602 -1.871 1 97.62 138 GLY B CA 1
ATOM 2408 C C . GLY B 1 138 ? -3.527 -14.516 -2.438 1 97.62 138 GLY B C 1
ATOM 2409 O O . GLY B 1 138 ? -4.293 -13.617 -2.07 1 97.62 138 GLY B O 1
ATOM 2410 N N . ALA B 1 139 ? -3.826 -15.43 -3.289 1 98.44 139 ALA B N 1
ATOM 2411 C CA . ALA B 1 139 ? -5.148 -15.445 -3.91 1 98.44 139 ALA B CA 1
ATOM 2412 C C . ALA B 1 139 ? -6.238 -15.688 -2.869 1 98.44 139 ALA B C 1
ATOM 2414 O O . ALA B 1 139 ? -7.328 -15.117 -2.961 1 98.44 139 ALA B O 1
ATOM 2415 N N . PHE B 1 140 ? -5.977 -16.562 -1.918 1 98.5 140 PHE B N 1
ATOM 2416 C CA . PHE B 1 140 ? -6.91 -16.828 -0.831 1 98.5 140 PHE B CA 1
ATOM 2417 C C . PHE B 1 140 ? -7.195 -15.547 -0.047 1 98.5 140 PHE B C 1
ATOM 2419 O O . PHE B 1 140 ? -8.359 -15.219 0.209 1 98.5 140 PHE B O 1
ATOM 2426 N N . ILE B 1 141 ? -6.168 -14.812 0.326 1 98 141 ILE B N 1
ATOM 2427 C CA . ILE B 1 141 ? -6.301 -13.578 1.095 1 98 141 ILE B CA 1
ATOM 2428 C C . ILE B 1 141 ? -7.039 -12.531 0.266 1 98 141 ILE B C 1
ATOM 2430 O O . ILE B 1 141 ? -7.926 -11.844 0.774 1 98 141 ILE B O 1
ATOM 2434 N N . VAL B 1 142 ? -6.668 -12.445 -0.984 1 98.31 142 VAL B N 1
ATOM 2435 C CA . VAL B 1 142 ? -7.273 -11.469 -1.879 1 98.31 142 VAL B CA 1
ATOM 2436 C C . VAL B 1 142 ? -8.773 -11.734 -1.996 1 98.31 142 VAL B C 1
ATOM 2438 O O . VAL B 1 142 ? -9.578 -10.805 -1.886 1 98.31 142 VAL B O 1
ATOM 2441 N N . GLU B 1 143 ? -9.133 -12.992 -2.197 1 98.19 143 GLU B N 1
ATOM 2442 C CA . GLU B 1 143 ? -10.547 -13.312 -2.342 1 98.19 143 GLU B CA 1
ATOM 2443 C C . GLU B 1 143 ? -11.305 -13.062 -1.043 1 98.19 143 GLU B C 1
ATOM 2445 O O . GLU B 1 143 ? -12.352 -12.406 -1.044 1 98.19 143 GLU B O 1
ATOM 2450 N N . GLN B 1 144 ? -10.719 -13.57 0.086 1 97.31 144 GLN B N 1
ATOM 2451 C CA . GLN B 1 144 ? -11.469 -13.625 1.34 1 97.31 144 GLN B CA 1
ATOM 2452 C C . GLN B 1 144 ? -11.484 -12.266 2.035 1 97.31 144 GLN B C 1
ATOM 2454 O O . GLN B 1 144 ? -12.406 -11.969 2.795 1 97.31 144 GLN B O 1
ATOM 2459 N N . HIS B 1 145 ? -10.477 -11.492 1.743 1 96.81 145 HIS B N 1
ATOM 2460 C CA . HIS B 1 145 ? -10.375 -10.273 2.533 1 96.81 145 HIS B CA 1
ATOM 2461 C C . HIS B 1 145 ? -10.352 -9.039 1.638 1 96.81 145 HIS B C 1
ATOM 2463 O O . HIS B 1 145 ? -11.141 -8.109 1.832 1 96.81 145 HIS B O 1
ATOM 2469 N N . VAL B 1 146 ? -9.578 -8.969 0.644 1 97.75 146 VAL B N 1
ATOM 2470 C CA . VAL B 1 146 ? -9.391 -7.742 -0.129 1 97.75 146 VAL B CA 1
ATOM 2471 C C . VAL B 1 146 ? -10.617 -7.496 -1.004 1 97.75 146 VAL B C 1
ATOM 2473 O O . VAL B 1 146 ? -11.273 -6.457 -0.885 1 97.75 146 VAL B O 1
ATOM 2476 N N . ILE B 1 147 ? -10.969 -8.469 -1.846 1 97.94 147 ILE B N 1
ATOM 2477 C CA . ILE B 1 147 ? -12.07 -8.305 -2.789 1 97.94 147 ILE B CA 1
ATOM 2478 C C . ILE B 1 147 ? -13.391 -8.211 -2.027 1 97.94 147 ILE B C 1
ATOM 2480 O O . ILE B 1 147 ? -14.195 -7.305 -2.273 1 97.94 147 ILE B O 1
ATOM 2484 N N . ARG B 1 148 ? -13.609 -9.109 -1.098 1 95.75 148 ARG B N 1
ATOM 2485 C CA . ARG B 1 148 ? -14.859 -9.148 -0.338 1 95.75 148 ARG B CA 1
ATOM 2486 C C . ARG B 1 148 ? -15.109 -7.816 0.362 1 95.75 148 ARG B C 1
ATOM 2488 O O . ARG B 1 148 ? -16.203 -7.266 0.288 1 95.75 148 ARG B O 1
ATOM 2495 N N . ASN B 1 149 ? -14.086 -7.266 0.965 1 95.44 149 ASN B N 1
ATOM 2496 C CA . ASN B 1 149 ? -14.266 -6.027 1.716 1 95.44 149 ASN B CA 1
ATOM 2497 C C . ASN B 1 149 ? -14.328 -4.816 0.791 1 95.44 149 ASN B C 1
ATOM 2499 O O . ASN B 1 149 ? -15.031 -3.846 1.078 1 95.44 149 ASN B O 1
ATOM 2503 N N . THR B 1 150 ? -13.562 -4.855 -0.267 1 96.81 150 THR B N 1
ATOM 2504 C CA . THR B 1 150 ? -13.602 -3.758 -1.228 1 96.81 150 THR B CA 1
ATOM 2505 C C . THR B 1 150 ? -15.016 -3.58 -1.784 1 96.81 150 THR B C 1
ATOM 2507 O O . THR B 1 150 ? -15.492 -2.453 -1.922 1 96.81 150 THR B O 1
ATOM 2510 N N . LEU B 1 151 ? -15.719 -4.664 -2.02 1 95.5 151 LEU B N 1
ATOM 2511 C CA . LEU B 1 151 ? -17.047 -4.625 -2.613 1 95.5 151 LEU B CA 1
ATOM 2512 C C . LEU B 1 151 ? -18.078 -4.145 -1.6 1 95.5 151 LEU B C 1
ATOM 2514 O O . LEU B 1 151 ? -19.203 -3.779 -1.971 1 95.5 151 LEU B O 1
ATOM 2518 N N . ARG B 1 152 ? -17.703 -4.098 -0.329 1 94.06 152 ARG B N 1
ATOM 2519 C CA . ARG B 1 152 ? -18.609 -3.639 0.723 1 94.06 152 ARG B CA 1
ATOM 2520 C C . ARG B 1 152 ? -18.453 -2.141 0.964 1 94.06 152 ARG B C 1
ATOM 2522 O O . ARG B 1 152 ? -19.266 -1.533 1.67 1 94.06 152 ARG B O 1
ATOM 2529 N N . ILE B 1 153 ? -17.422 -1.528 0.405 1 94.38 153 ILE B N 1
ATOM 2530 C CA . ILE B 1 153 ? -17.109 -0.13 0.678 1 94.38 153 ILE B CA 1
ATOM 2531 C C . ILE B 1 153 ? -18.125 0.772 -0.008 1 94.38 153 ILE B C 1
ATOM 2533 O O . ILE B 1 153 ? -18.484 0.553 -1.17 1 94.38 153 ILE B O 1
ATOM 2537 N N . ARG B 1 154 ? -18.688 1.68 0.738 1 92.56 154 ARG B N 1
ATOM 2538 C CA . ARG B 1 154 ? -19.5 2.793 0.265 1 92.56 154 ARG B CA 1
ATOM 2539 C C . ARG B 1 154 ? -18.922 4.129 0.723 1 92.56 154 ARG B C 1
ATOM 2541 O O . ARG B 1 154 ? -18.219 4.195 1.736 1 92.56 154 ARG B O 1
ATOM 2548 N N . LEU B 1 155 ? -19.141 5.188 -0.086 1 90.44 155 LEU B N 1
ATOM 2549 C CA . LEU B 1 155 ? -18.609 6.496 0.264 1 90.44 155 LEU B CA 1
ATOM 2550 C C . LEU B 1 155 ? -19.734 7.484 0.56 1 90.44 155 LEU B C 1
ATOM 2552 O O . LEU B 1 155 ? -20.719 7.551 -0.181 1 90.44 155 LEU B O 1
ATOM 2556 N N . LEU B 1 156 ? -19.609 8.148 1.645 1 88.38 156 LEU B N 1
ATOM 2557 C CA . LEU B 1 156 ? -20.469 9.289 1.907 1 88.38 156 LEU B CA 1
ATOM 2558 C C . LEU B 1 156 ? -20.172 10.438 0.953 1 88.38 156 LEU B C 1
ATOM 2560 O O . LEU B 1 156 ? -19.031 10.602 0.514 1 88.38 156 LEU B O 1
ATOM 2564 N N . PRO B 1 157 ? -21.281 11.156 0.662 1 82.5 157 PRO B N 1
ATOM 2565 C CA . PRO B 1 157 ? -21.031 12.297 -0.225 1 82.5 157 PRO B CA 1
ATOM 2566 C C . PRO B 1 157 ? -20.062 13.312 0.381 1 82.5 157 PRO B C 1
ATOM 2568 O O . PRO B 1 157 ? -19.984 13.445 1.604 1 82.5 157 PRO B O 1
#

Organism: Takifugu rubripes (NCBI:txid31033)

Sequence (314 aa):
YLTTCRMTCADVSSRPLPAPFRLYVYALHGCLCEVVFTAVWDWCITQDRRLTGHSSLWALPMYATAMYVMESLRARLLAHGWPLPLRLMAYALFIYLWEFLWGLGLMFLGACPWDYSGFRYNLCGLVTLEYLLPWSVGAFIVEQHVIRNTLRIRLLPYLTTCRMTCADVSSRPLPAPFRLYVYALHGCLCEVVFTAVWDWCITQDRRLTGHSSLWALPMYATAMYVMESLRARLLAHGWPLPLRLMAYALFIYLWEFLWGLGLMFLGACPWDYSGFRYNLCGLVTLEYLLPWSVGAFIVEQHVIRNTLRIRLLP

Secondary structure (DSSP, 8-state):
--------------SPPPHHHHHHHHHHHHHHHHHHHHHHHHHHHH--TT-EEEEETTHHHHHHHHHHHHHHHHHHHHHTT--HHHHHHHHHHHHHHHHHHHHHHHHHTT------TTSTTEETTTEEGGGHHHHHHHHHHIIIIIIHHHTTEEE--/--------------SPPPHHHHHHHHHHHHHHHHHHHHHHHHHHHH--TT-EEEEETTHHHHHHHHHHHHHHHHHHHHHTT--HHHHHHHHHHHHHHHHHHHHHHHHHTT------TTSTTEETTTEEGGGHHHHHHHHHHIIIIIIHHHTTEEE--

pLDDT: mean 92.31, std 15.71, range [26.64, 98.81]

Radius of gyration: 22.38 Å; Cα contacts (8 Å, |Δi|>4): 399; chains: 2; bounding box: 78×54×44 Å

InterPro domains:
  IPR010540 Putative ABC-transporter type IV CmpB/TMEM229 [PF06541] (24-146)